Protein AF-A0A9C9N0Z9-F1 (afdb_monomer_lite)

Secondary structure (DSSP, 8-state):
-HHHHHHHHHHHHHHHHHHHHHHHHHHHHHHHHHHHHHH--SHHHHHHHHHHHHHHHHHHHHHHHHHHHHHHIIIIIGGGS------------TT----------------------PPPTTS---BTTTEEEEESPTTEEE-SEE--EEEE--TTEEEEEEEEEETT----EEEEEE-S-EEEEE-SS-EEGGGS-SEEEEEEEEEEETT-PBPPPEEEEEEE--

Foldseek 3Di:
DVVVLVVLVVCVVVLVVVLVVVLVVLVVQLVVLVVQCVPDPDPVSNVVSVVSNVVSVVVNVVSVVVNVVSVCCNVPVVVPDDPPPPPVDPPDDPPDDDDDDDDDDDD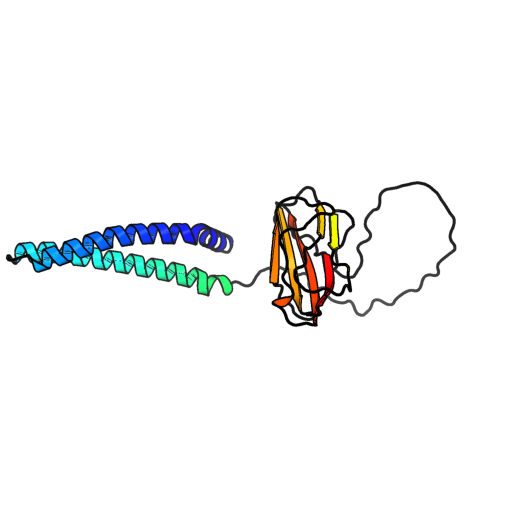DDDDDDDDPDDDDPPLADADAQAAHWPPPAFAAEDAFKAFTWAWHDDDFFQKKWKWKDAVPDPDTHTQDMDRDTHGRGTNDHIDGLVVDDWHKMKMWMWTAGPVRDIDRIHIGMYTYDD

Radius of gyration: 29.85 Å; chains: 1; bounding box: 79×42×88 Å

pLDDT: mean 80.98, std 15.98, range [35.66, 95.38]

Sequence (226 aa):
MRAFIEFVKSIEIWFYIVIGVVALLYSQKLFAALDAVRLATFRLEREIAVRQLRSSILTLMGLLGLAGVIFISITFVSPLIPWDGSLPTPTLDLLAVPTMTLEPTEELVLFPSEVTPTPSMDGNYCVEGILEWTFPVDGEEISGIIEARGSVNFPALGFYKYEYSQQGSDLWITISAGSQQVVDDRLGGAWNTTTVPSGNYSLRIVATDNDNNYLPPCTINVLISN

Structure (mmCIF, N/CA/C/O backbone):
data_AF-A0A9C9N0Z9-F1
#
_entry.id   AF-A0A9C9N0Z9-F1
#
loop_
_atom_site.group_PDB
_atom_site.id
_atom_site.type_symbol
_atom_site.label_atom_id
_atom_site.label_alt_id
_atom_site.label_comp_id
_atom_site.label_asym_id
_atom_site.label_entity_id
_atom_site.label_seq_id
_atom_site.pdbx_PDB_ins_code
_atom_site.Cartn_x
_atom_site.Cartn_y
_atom_site.Cartn_z
_atom_site.occupancy
_atom_site.B_iso_or_equiv
_atom_site.auth_seq_id
_atom_site.auth_comp_id
_atom_site.auth_asym_id
_atom_site.auth_atom_id
_atom_site.pdbx_PDB_model_num
ATOM 1 N N . MET A 1 1 ? 9.528 -13.659 14.232 1.00 61.19 1 MET A N 1
ATOM 2 C CA . MET A 1 1 ? 8.878 -12.352 14.494 1.00 61.19 1 MET A CA 1
ATOM 3 C C . MET A 1 1 ? 8.255 -11.741 13.235 1.00 61.19 1 MET A C 1
ATOM 5 O O . MET A 1 1 ? 7.162 -11.217 13.344 1.00 61.19 1 MET A O 1
ATOM 9 N N . ARG A 1 2 ? 8.865 -11.876 12.044 1.00 63.66 2 ARG A N 1
ATOM 10 C CA . ARG A 1 2 ? 8.348 -11.350 10.757 1.00 63.66 2 ARG A CA 1
ATOM 11 C C . ARG A 1 2 ? 7.049 -11.996 10.262 1.00 63.66 2 ARG A C 1
ATOM 13 O O . ARG A 1 2 ? 6.073 -11.287 10.075 1.00 63.66 2 ARG A O 1
ATOM 20 N N . ALA A 1 3 ? 6.996 -13.330 10.197 1.00 64.12 3 ALA A N 1
ATOM 21 C CA . ALA A 1 3 ? 5.783 -14.070 9.815 1.00 64.12 3 ALA A CA 1
ATOM 22 C C . ALA A 1 3 ? 4.569 -13.748 10.710 1.00 64.12 3 ALA A C 1
ATOM 24 O O . ALA A 1 3 ? 3.429 -13.769 10.265 1.00 64.12 3 ALA A O 1
ATOM 25 N N . PHE A 1 4 ? 4.817 -13.396 11.977 1.00 68.50 4 PHE A N 1
ATOM 26 C CA . PHE A 1 4 ? 3.772 -12.933 12.888 1.00 68.50 4 PHE A CA 1
ATOM 27 C C . PHE A 1 4 ? 3.239 -11.546 12.494 1.00 68.50 4 PHE A C 1
ATOM 29 O O . PHE A 1 4 ? 2.038 -11.326 12.560 1.00 68.50 4 PHE A O 1
ATOM 36 N N . ILE A 1 5 ? 4.096 -10.626 12.039 1.00 66.75 5 ILE A N 1
ATOM 37 C CA . ILE A 1 5 ? 3.687 -9.286 11.587 1.00 66.75 5 ILE A CA 1
ATOM 38 C C . ILE A 1 5 ? 2.946 -9.348 10.244 1.00 66.75 5 ILE A C 1
ATOM 40 O O . ILE A 1 5 ? 1.931 -8.676 10.088 1.00 66.75 5 ILE A O 1
ATOM 44 N N . GLU A 1 6 ? 3.380 -10.193 9.306 1.00 68.19 6 GLU A N 1
ATOM 45 C CA . GLU A 1 6 ? 2.665 -10.409 8.036 1.00 68.19 6 GLU A CA 1
ATOM 46 C C . GLU A 1 6 ? 1.289 -11.055 8.250 1.00 68.19 6 GLU A C 1
ATOM 48 O O . GLU A 1 6 ? 0.295 -10.597 7.683 1.00 68.19 6 GLU A O 1
ATOM 53 N N . PHE A 1 7 ? 1.202 -12.047 9.144 1.00 71.62 7 PHE A N 1
ATOM 54 C CA . PHE A 1 7 ? -0.068 -12.639 9.571 1.00 71.62 7 PHE A CA 1
ATOM 55 C C . PHE A 1 7 ? -0.997 -11.597 10.214 1.00 71.62 7 PHE A C 1
ATOM 57 O O . PHE A 1 7 ? -2.178 -11.522 9.876 1.00 71.62 7 PHE A O 1
ATOM 64 N N . VAL A 1 8 ? -0.464 -10.746 11.099 1.00 69.44 8 VAL A N 1
ATOM 65 C CA . VAL A 1 8 ? -1.228 -9.661 11.735 1.00 69.44 8 VAL A CA 1
ATOM 66 C C . VAL A 1 8 ? -1.720 -8.638 10.704 1.00 69.44 8 VAL A C 1
ATOM 68 O O . VAL A 1 8 ? -2.879 -8.244 10.783 1.00 69.44 8 VAL A O 1
ATOM 71 N N . LYS A 1 9 ? -0.910 -8.266 9.702 1.00 70.38 9 LYS A N 1
ATOM 72 C CA . LYS A 1 9 ? -1.314 -7.345 8.622 1.00 70.38 9 LYS A CA 1
ATOM 73 C C . LYS A 1 9 ? -2.425 -7.931 7.747 1.00 70.38 9 LYS A C 1
ATOM 75 O O . LYS A 1 9 ? -3.377 -7.239 7.405 1.00 70.38 9 LYS A O 1
ATOM 80 N N . SER A 1 10 ? -2.348 -9.220 7.414 1.00 79.94 10 SER A N 1
ATOM 81 C CA . SER A 1 10 ? -3.392 -9.882 6.619 1.00 79.94 10 SER A CA 1
ATOM 82 C C . SER A 1 10 ? -4.737 -9.967 7.351 1.00 79.94 10 SER A C 1
ATOM 84 O O . SER A 1 10 ? -5.783 -10.018 6.706 1.00 79.94 10 SER A O 1
ATOM 86 N N . ILE A 1 11 ? -4.722 -10.026 8.685 1.00 81.50 11 ILE A N 1
ATOM 87 C CA . ILE A 1 11 ? -5.916 -10.256 9.517 1.00 81.50 11 ILE A CA 1
ATOM 88 C C . ILE A 1 11 ? -6.393 -8.958 10.187 1.00 81.50 11 ILE A C 1
ATOM 90 O O . ILE A 1 11 ? -7.447 -8.926 10.819 1.00 81.50 11 ILE A O 1
ATOM 94 N N . GLU A 1 12 ? -5.673 -7.856 9.988 1.00 80.19 12 GLU A N 1
ATOM 95 C CA . GLU A 1 12 ? -5.944 -6.530 10.545 1.00 80.19 12 GLU A CA 1
ATOM 96 C C . GLU A 1 12 ? -7.416 -6.113 10.401 1.00 80.19 12 GLU A C 1
ATOM 98 O O . GLU A 1 12 ? -8.077 -5.797 11.395 1.00 80.19 12 GLU A O 1
ATOM 103 N N . ILE A 1 13 ? -7.962 -6.200 9.182 1.00 83.81 13 ILE A N 1
ATOM 104 C CA . ILE A 1 13 ? -9.364 -5.861 8.897 1.00 83.81 13 ILE A CA 1
ATOM 105 C C . ILE A 1 13 ? -10.324 -6.690 9.764 1.00 83.81 13 ILE A C 1
ATOM 107 O O . ILE A 1 13 ? -11.279 -6.149 10.322 1.00 83.81 13 ILE A O 1
ATOM 111 N N . TRP A 1 14 ? -10.070 -7.991 9.918 1.00 86.81 14 TRP A N 1
ATOM 112 C CA . TRP A 1 14 ? -10.941 -8.882 10.683 1.00 86.81 14 TRP A CA 1
ATOM 113 C C . TRP A 1 14 ? -10.913 -8.566 12.178 1.00 86.81 14 TRP A C 1
ATOM 115 O O . TRP A 1 14 ? -11.968 -8.559 12.816 1.00 86.81 14 TRP A O 1
ATOM 125 N N . PHE A 1 15 ? -9.745 -8.234 12.737 1.00 87.50 15 PHE A N 1
ATOM 126 C CA . PHE A 1 15 ? -9.647 -7.791 14.130 1.00 87.50 15 PHE A CA 1
ATOM 127 C C . PHE A 1 15 ? -10.429 -6.498 14.372 1.00 87.50 15 PHE A C 1
ATOM 129 O O . PHE A 1 15 ? -11.183 -6.419 15.346 1.00 87.50 15 PHE A O 1
ATOM 136 N N . TYR A 1 16 ? -10.321 -5.512 13.478 1.00 88.44 16 TYR A N 1
ATOM 137 C CA . TYR A 1 16 ? -11.077 -4.267 13.611 1.00 88.44 16 TYR A CA 1
ATOM 138 C C . TYR A 1 16 ? -12.584 -4.462 13.450 1.00 88.44 16 TYR A C 1
ATOM 140 O O . TYR A 1 16 ? -13.350 -3.853 14.197 1.00 88.44 16 TYR A O 1
ATOM 148 N N . ILE A 1 17 ? -13.023 -5.351 12.555 1.00 91.81 17 ILE A N 1
ATOM 149 C CA . ILE A 1 17 ? -14.442 -5.704 12.420 1.00 91.81 17 ILE A CA 1
ATOM 150 C C . ILE A 1 17 ? -14.969 -6.320 13.721 1.00 91.81 17 ILE A C 1
ATOM 152 O O . ILE A 1 17 ? -15.997 -5.876 14.230 1.00 91.81 17 ILE A O 1
ATOM 156 N N . VAL A 1 18 ? -14.266 -7.299 14.302 1.00 92.50 18 VAL A N 1
ATOM 157 C CA . VAL A 1 18 ? -14.695 -7.948 15.553 1.00 92.50 18 VAL A CA 1
ATOM 158 C C . VAL A 1 18 ? -14.751 -6.939 16.701 1.00 92.50 18 VAL A C 1
ATOM 160 O O . VAL A 1 18 ? -15.758 -6.870 17.408 1.00 92.50 18 VAL A O 1
ATOM 163 N N . ILE A 1 19 ? -13.715 -6.112 16.864 1.00 91.88 19 ILE A N 1
ATOM 164 C CA . ILE A 1 19 ? -13.686 -5.060 17.890 1.00 91.88 19 ILE A CA 1
ATOM 165 C C . ILE A 1 19 ? -14.830 -4.063 17.672 1.00 91.88 19 ILE A C 1
ATOM 167 O O . ILE A 1 19 ? -15.508 -3.703 18.633 1.00 91.88 19 ILE A O 1
ATOM 171 N N . GLY A 1 20 ? -15.084 -3.660 16.426 1.00 92.25 20 GLY A N 1
ATOM 172 C CA . GLY A 1 20 ? -16.166 -2.748 16.062 1.00 92.25 20 GLY A CA 1
ATOM 173 C C . GLY A 1 20 ? -17.549 -3.306 16.395 1.00 92.25 20 GLY A C 1
ATOM 174 O O . GLY A 1 20 ? -18.360 -2.610 17.004 1.00 92.25 20 GLY A O 1
ATOM 175 N N . VAL A 1 21 ? -17.810 -4.579 16.081 1.00 95.38 21 VAL A N 1
ATOM 176 C CA . VAL A 1 21 ? -19.080 -5.250 16.408 1.00 95.38 21 VAL A CA 1
ATOM 177 C C . VAL A 1 21 ? -19.282 -5.330 17.921 1.00 95.38 21 VAL A C 1
ATOM 179 O O . VAL A 1 21 ? -20.351 -4.974 18.421 1.00 95.38 21 VAL A O 1
ATOM 182 N N . VAL A 1 22 ? -18.258 -5.743 18.676 1.00 92.81 22 VAL A N 1
ATOM 183 C CA . VAL A 1 22 ? -18.352 -5.819 20.142 1.00 92.81 22 VAL A CA 1
ATOM 184 C C . VAL A 1 22 ? -18.547 -4.422 20.741 1.00 92.81 22 VAL A C 1
ATOM 186 O O . VAL A 1 22 ? -19.403 -4.244 21.611 1.00 92.81 22 VAL A O 1
ATOM 189 N N . ALA A 1 23 ? -17.823 -3.414 20.250 1.00 93.00 23 ALA A N 1
ATOM 190 C CA . ALA A 1 23 ? -17.991 -2.030 20.678 1.00 93.00 23 ALA A CA 1
ATOM 191 C C . ALA A 1 23 ? -19.412 -1.515 20.400 1.00 93.00 23 ALA A C 1
ATOM 193 O O . ALA A 1 23 ? -20.000 -0.860 21.261 1.00 93.00 23 ALA A O 1
ATOM 194 N N . LEU A 1 24 ? -20.010 -1.868 19.259 1.00 95.19 24 LEU A N 1
ATOM 195 C CA . LEU A 1 24 ? -21.376 -1.478 18.910 1.00 95.19 24 LEU A CA 1
ATOM 196 C C . LEU A 1 24 ? -22.406 -2.098 19.867 1.00 95.19 24 LEU A C 1
ATOM 198 O O . LEU A 1 24 ? -23.249 -1.376 20.401 1.00 95.19 24 LEU A O 1
ATOM 202 N N . LEU A 1 25 ? -22.293 -3.391 20.184 1.00 92.50 25 LEU A N 1
ATOM 203 C CA . LEU A 1 25 ? -23.173 -4.052 21.161 1.00 92.50 25 LEU A CA 1
ATOM 204 C C . LEU A 1 25 ? -23.061 -3.429 22.562 1.00 92.50 25 LEU A C 1
ATOM 206 O O . LEU A 1 25 ? -24.065 -3.218 23.249 1.00 92.50 25 LEU A O 1
ATOM 210 N N . TYR A 1 26 ? -21.842 -3.099 22.993 1.00 91.50 26 TYR A N 1
ATOM 211 C CA . TYR A 1 26 ? -21.620 -2.453 24.287 1.00 91.50 26 TYR A CA 1
ATOM 212 C C . TYR A 1 26 ? -22.047 -0.985 24.307 1.00 91.50 26 TYR A C 1
ATOM 214 O O . TYR A 1 26 ? -22.496 -0.508 25.348 1.00 91.50 26 TYR A O 1
ATOM 222 N N . SER A 1 27 ? -21.980 -0.282 23.175 1.00 90.31 27 SER A N 1
ATOM 223 C CA . SER A 1 27 ? -22.507 1.079 23.059 1.00 90.31 27 SER A CA 1
ATOM 224 C C . SER A 1 27 ? -24.024 1.103 23.267 1.00 90.31 27 SER A C 1
ATOM 226 O O . SER A 1 27 ? -24.518 1.909 24.050 1.00 90.31 27 SER A O 1
ATOM 228 N N . GLN A 1 28 ? -24.761 0.145 22.690 1.00 93.62 28 GLN A N 1
ATOM 229 C CA . GLN A 1 28 ? -26.203 0.006 22.919 1.00 93.62 28 GLN A CA 1
ATOM 230 C C . GLN A 1 28 ? -26.514 -0.254 24.398 1.00 93.62 28 GLN A C 1
ATOM 232 O O . GLN A 1 28 ? -27.404 0.378 24.969 1.00 93.62 28 GLN A O 1
ATOM 237 N N . LYS A 1 29 ? -25.735 -1.128 25.054 1.00 89.31 29 LYS A N 1
ATOM 238 C CA . LYS A 1 29 ? -25.851 -1.357 26.503 1.00 89.31 29 LYS A CA 1
ATOM 239 C C . LYS A 1 29 ? -25.529 -0.114 27.329 1.00 89.31 29 LYS A C 1
ATOM 241 O O . LYS A 1 29 ? -26.169 0.097 28.357 1.00 89.31 29 LYS A O 1
ATOM 246 N N . LEU A 1 30 ? -24.572 0.704 26.893 1.00 90.69 30 LEU A N 1
ATOM 247 C CA . LEU A 1 30 ? -24.231 1.958 27.555 1.00 90.69 30 LEU A CA 1
ATOM 248 C C . LEU A 1 30 ? -25.394 2.953 27.482 1.00 90.69 30 LEU A C 1
ATOM 250 O O . LEU A 1 30 ? -25.752 3.515 28.511 1.00 90.69 30 LEU A O 1
ATOM 254 N N . PHE A 1 31 ? -26.017 3.131 26.313 1.00 90.06 31 PHE A N 1
ATOM 255 C CA . PHE A 1 31 ? -27.183 4.011 26.169 1.00 90.06 31 PHE A CA 1
ATOM 256 C C . PHE A 1 31 ? -28.359 3.547 27.033 1.00 90.06 31 PHE A C 1
ATOM 258 O O . PHE A 1 31 ? -28.892 4.339 27.806 1.00 90.06 31 PHE A O 1
ATOM 265 N N . ALA A 1 32 ? -28.676 2.249 27.015 1.00 88.75 32 ALA A N 1
ATOM 266 C CA . ALA A 1 32 ? -29.717 1.691 27.876 1.00 88.75 32 ALA A CA 1
ATOM 267 C C . ALA A 1 32 ? -29.413 1.894 29.375 1.00 88.75 32 ALA A C 1
ATOM 269 O O . ALA A 1 32 ? -30.304 2.218 30.158 1.00 88.75 32 ALA A O 1
ATOM 270 N N . ALA A 1 33 ? -28.147 1.747 29.784 1.00 87.44 33 ALA A N 1
ATOM 271 C CA . ALA A 1 33 ? -27.730 1.994 31.162 1.00 87.44 33 ALA A CA 1
ATOM 272 C C . ALA A 1 33 ? -27.803 3.484 31.539 1.00 87.44 33 ALA A C 1
ATOM 274 O O . ALA A 1 33 ? -28.167 3.806 32.667 1.00 87.44 33 ALA A O 1
ATOM 275 N N . LEU A 1 34 ? -27.487 4.399 30.617 1.00 86.25 34 LEU A N 1
ATOM 276 C CA . LEU A 1 34 ? -27.611 5.842 30.840 1.00 86.25 34 LEU A CA 1
ATOM 277 C C . LEU A 1 34 ? -29.069 6.249 31.061 1.00 86.25 34 LEU A C 1
ATOM 279 O O . LEU A 1 34 ? -29.353 7.008 31.989 1.00 86.25 34 LEU A O 1
ATOM 283 N N . ASP A 1 35 ? -29.987 5.711 30.261 1.00 88.44 35 ASP A N 1
ATOM 284 C CA . ASP A 1 35 ? -31.417 5.976 30.416 1.00 88.44 35 ASP A CA 1
ATOM 285 C C . ASP A 1 35 ? -31.960 5.375 31.720 1.00 88.44 35 ASP A C 1
ATOM 287 O O . ASP A 1 35 ? -32.673 6.055 32.462 1.00 88.44 35 ASP A O 1
ATOM 291 N N . ALA A 1 36 ? -31.526 4.161 32.081 1.00 87.38 36 ALA A N 1
ATOM 292 C CA . ALA A 1 36 ? -31.869 3.534 33.358 1.00 87.38 36 ALA A CA 1
ATOM 293 C C . ALA A 1 36 ? -31.363 4.336 34.572 1.00 87.38 36 ALA A C 1
ATOM 295 O O . ALA A 1 36 ? -32.071 4.467 35.567 1.00 87.38 36 ALA A O 1
ATOM 296 N N . VAL A 1 37 ? -30.164 4.928 34.499 1.00 86.62 37 VAL A N 1
ATOM 297 C CA . VAL A 1 37 ? -29.637 5.798 35.566 1.00 86.62 37 VAL A CA 1
ATOM 298 C C . VAL A 1 37 ? -30.431 7.106 35.678 1.00 86.62 37 VAL A C 1
ATOM 300 O O . VAL A 1 37 ? -30.588 7.615 36.787 1.00 86.62 37 VAL A O 1
ATOM 303 N N . ARG A 1 38 ? -30.925 7.659 34.562 1.00 86.06 38 ARG A N 1
ATOM 304 C CA . ARG A 1 38 ? -31.698 8.917 34.541 1.00 86.06 38 ARG A CA 1
ATOM 305 C C . ARG A 1 38 ? -33.107 8.761 35.108 1.00 86.06 38 ARG A C 1
ATOM 307 O O . ARG A 1 38 ? -33.595 9.689 35.744 1.00 86.06 38 ARG A O 1
ATOM 314 N N . LEU A 1 39 ? -33.744 7.616 34.871 1.00 90.12 39 LEU A N 1
ATOM 315 C CA . LEU A 1 39 ? -35.126 7.347 35.283 1.00 90.12 39 LEU A CA 1
ATOM 316 C C . LEU A 1 39 ? -35.241 6.724 36.686 1.00 90.12 39 LEU A C 1
ATOM 318 O O . LEU A 1 39 ? -36.340 6.663 37.230 1.00 90.12 39 LEU A O 1
ATOM 322 N N . ALA A 1 40 ? -34.131 6.281 37.287 1.00 87.75 40 ALA A N 1
ATOM 323 C CA . ALA A 1 40 ? -34.138 5.630 38.594 1.00 87.75 40 ALA A CA 1
ATOM 324 C C . ALA A 1 40 ? -34.517 6.600 39.728 1.00 87.75 40 ALA A C 1
ATOM 326 O O . ALA A 1 40 ? -33.753 7.499 40.092 1.00 87.75 40 ALA A O 1
ATOM 327 N N . THR A 1 41 ? -35.676 6.369 40.344 1.00 86.06 41 THR A N 1
ATOM 328 C CA . THR A 1 41 ? -36.159 7.130 41.506 1.00 86.06 41 THR A CA 1
ATOM 329 C C . THR A 1 41 ? -35.612 6.584 42.824 1.00 86.06 41 THR A C 1
ATOM 331 O O . THR A 1 41 ? -35.385 7.347 43.764 1.00 86.06 41 THR A O 1
ATOM 334 N N . PHE A 1 42 ? -35.357 5.273 42.907 1.00 88.56 42 PHE A N 1
ATOM 335 C CA . PHE A 1 42 ? -34.837 4.623 44.109 1.00 88.56 42 PHE A CA 1
ATOM 336 C C . PHE A 1 42 ? -33.317 4.460 44.062 1.00 88.56 42 PHE A C 1
ATOM 338 O O . PHE A 1 42 ? -32.725 4.050 43.063 1.00 88.56 42 PHE A O 1
ATOM 345 N N . ARG A 1 43 ? -32.663 4.725 45.199 1.00 85.00 43 ARG A N 1
ATOM 346 C CA . ARG A 1 43 ? -31.200 4.629 45.332 1.00 85.00 43 ARG A CA 1
ATOM 347 C C . ARG A 1 43 ? -30.665 3.225 45.017 1.00 85.00 43 ARG A C 1
ATOM 349 O O . ARG A 1 43 ? -29.576 3.119 44.466 1.00 85.00 43 ARG A O 1
ATOM 356 N N . LEU A 1 44 ? -31.441 2.182 45.322 1.00 89.31 44 LEU A N 1
ATOM 357 C CA . LEU A 1 44 ? -31.069 0.789 45.066 1.00 89.31 44 LEU A CA 1
ATOM 358 C C . LEU A 1 44 ? -31.031 0.469 43.557 1.00 89.31 44 LEU A C 1
ATOM 360 O O . LEU A 1 44 ? -30.078 -0.137 43.076 1.00 89.31 44 LEU A O 1
ATOM 364 N N . GLU A 1 45 ? -32.023 0.939 42.794 1.00 89.06 45 GLU A N 1
ATOM 365 C CA . GLU A 1 45 ? -32.070 0.794 41.328 1.00 89.06 45 GLU A CA 1
ATOM 366 C C . GLU A 1 45 ? -30.938 1.576 40.660 1.00 89.06 45 GLU A C 1
ATOM 368 O O . GLU A 1 45 ? -30.269 1.078 39.752 1.00 89.06 45 GLU A O 1
ATOM 373 N N . ARG A 1 46 ? -30.653 2.776 41.180 1.00 87.25 46 ARG A N 1
ATOM 374 C CA . ARG A 1 46 ? -29.530 3.597 40.729 1.00 87.25 46 ARG A CA 1
ATOM 375 C C . ARG A 1 46 ? -28.187 2.897 40.943 1.00 87.25 46 ARG A C 1
ATOM 377 O O . ARG A 1 46 ? -27.316 3.004 40.088 1.00 87.25 46 ARG A O 1
ATOM 384 N N . GLU A 1 47 ? -27.999 2.170 42.042 1.00 90.00 47 GLU A N 1
ATOM 385 C CA . GLU A 1 47 ? -26.742 1.466 42.334 1.00 90.00 47 GLU A CA 1
ATOM 386 C C . GLU A 1 47 ? -26.500 0.278 41.386 1.00 90.00 47 GLU A C 1
ATOM 388 O O . GLU A 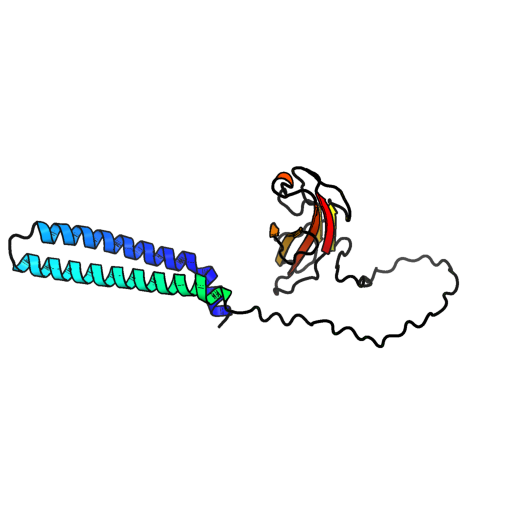1 47 ? -25.383 0.092 40.889 1.00 90.00 47 GLU A O 1
ATOM 393 N N . ILE A 1 48 ? -27.558 -0.462 41.038 1.00 86.31 48 ILE A N 1
ATOM 394 C CA . ILE A 1 48 ? -27.513 -1.526 40.023 1.00 86.31 48 ILE A CA 1
ATOM 395 C C . ILE A 1 48 ? -27.201 -0.932 38.640 1.00 86.31 48 ILE A C 1
ATOM 397 O O . ILE A 1 48 ? -26.284 -1.399 37.957 1.00 86.31 48 ILE A O 1
ATOM 401 N N . ALA A 1 49 ? -27.896 0.143 38.257 1.00 86.31 49 ALA A N 1
ATOM 402 C CA . ALA A 1 49 ? -27.696 0.814 36.975 1.00 86.31 49 ALA A CA 1
ATOM 403 C C . ALA A 1 49 ? -26.280 1.417 36.846 1.00 86.31 49 ALA A C 1
ATOM 405 O O . ALA A 1 49 ? -25.632 1.290 35.804 1.00 86.31 49 ALA A O 1
ATOM 406 N N . VAL A 1 50 ? -25.736 1.985 37.929 1.00 85.81 50 VAL A N 1
ATOM 407 C CA . VAL A 1 50 ? -24.363 2.518 37.979 1.00 85.81 50 VAL A CA 1
ATOM 408 C C . VAL A 1 50 ? -23.312 1.410 37.857 1.00 85.81 50 VAL A C 1
ATOM 410 O O . VAL A 1 50 ? -22.311 1.599 37.161 1.00 85.81 50 VAL A O 1
ATOM 413 N N . ARG A 1 51 ? -23.514 0.235 38.473 1.00 88.25 51 ARG A N 1
ATOM 414 C CA . ARG A 1 51 ? -22.596 -0.909 38.309 1.00 88.25 51 ARG A CA 1
ATOM 415 C C . ARG A 1 51 ? -22.538 -1.365 36.848 1.00 88.25 51 ARG A C 1
ATOM 417 O O . ARG A 1 51 ? -21.449 -1.626 36.330 1.00 88.25 51 ARG A O 1
ATOM 424 N N . GLN A 1 52 ? -23.685 -1.414 36.176 1.00 84.94 52 GLN A N 1
ATOM 425 C CA . GLN A 1 52 ? -23.775 -1.821 34.776 1.00 84.94 52 GLN A CA 1
ATOM 426 C C . GLN A 1 52 ? -23.126 -0.798 33.834 1.00 84.94 52 GLN A C 1
ATOM 428 O O . GLN A 1 52 ? -22.370 -1.177 32.932 1.00 84.94 52 GLN A O 1
ATOM 433 N N . LEU A 1 53 ? -23.312 0.491 34.117 1.00 88.00 53 LEU A N 1
ATOM 434 C CA . LEU A 1 53 ? -22.638 1.589 33.430 1.00 88.00 53 LEU A CA 1
ATOM 435 C C . LEU A 1 53 ? -21.113 1.493 33.599 1.00 88.00 53 LEU A C 1
ATOM 437 O O . LEU A 1 53 ? -20.386 1.502 32.606 1.00 88.00 53 LEU A O 1
ATOM 441 N N . ARG A 1 54 ? -20.615 1.294 34.829 1.00 88.00 54 ARG A N 1
ATOM 442 C CA . ARG A 1 54 ? -19.173 1.143 35.098 1.00 88.00 54 ARG A CA 1
ATOM 443 C C . ARG A 1 54 ? -18.569 -0.046 34.351 1.00 88.00 54 ARG A C 1
ATOM 445 O O . ARG A 1 54 ? -17.485 0.088 33.791 1.00 88.00 54 ARG A O 1
ATOM 452 N N . SER A 1 55 ? -19.261 -1.187 34.314 1.00 86.50 55 SER A N 1
ATOM 453 C CA . SER A 1 55 ? -18.784 -2.366 33.579 1.00 86.50 55 SER A CA 1
ATOM 454 C C . SER A 1 55 ? -18.702 -2.125 32.068 1.00 86.50 55 SER A C 1
ATOM 456 O O . SER A 1 55 ? -17.699 -2.484 31.460 1.00 86.50 55 SER A O 1
ATOM 458 N N . SER A 1 56 ? -19.698 -1.440 31.490 1.00 87.81 56 SER A N 1
ATOM 459 C CA . SER A 1 56 ? -19.759 -1.142 30.051 1.00 87.81 56 SER A CA 1
ATOM 460 C C . SER A 1 56 ? -18.705 -0.112 29.630 1.00 87.81 56 SER A C 1
ATOM 462 O O . SER A 1 56 ? -18.115 -0.226 28.558 1.00 87.81 56 SER A O 1
ATOM 464 N N . ILE A 1 57 ? -18.422 0.874 30.490 1.00 90.06 57 ILE A N 1
ATOM 465 C CA . ILE A 1 57 ? -17.350 1.852 30.260 1.00 90.06 57 ILE A CA 1
ATOM 466 C C . ILE A 1 57 ? -15.977 1.178 30.312 1.00 90.06 57 ILE A C 1
ATOM 468 O O . ILE A 1 57 ? -15.163 1.396 29.418 1.00 90.06 57 ILE A O 1
ATOM 472 N N . LEU A 1 58 ? -15.715 0.342 31.324 1.00 92.75 58 LEU A N 1
ATOM 473 C CA . LEU A 1 58 ? -14.427 -0.348 31.456 1.00 92.75 58 LEU A CA 1
ATOM 474 C C . LEU A 1 58 ? -14.143 -1.265 30.258 1.00 92.75 58 LEU A C 1
ATOM 476 O O . LEU A 1 58 ? -13.022 -1.276 29.756 1.00 92.75 58 LEU A O 1
ATOM 480 N N . THR A 1 59 ? -15.148 -1.992 29.763 1.00 91.56 59 THR A N 1
ATOM 481 C CA . THR A 1 59 ? -14.995 -2.860 28.584 1.00 91.56 59 THR A CA 1
ATOM 482 C C . THR A 1 59 ? -14.752 -2.064 27.304 1.00 91.56 59 THR A C 1
ATOM 484 O O . THR A 1 59 ? -13.876 -2.434 26.528 1.00 91.56 59 THR A O 1
ATOM 487 N N . LEU A 1 60 ? -15.473 -0.955 27.087 1.00 92.94 60 LEU A N 1
ATOM 488 C CA . LEU A 1 60 ? -15.258 -0.090 25.919 1.00 92.94 60 LEU A CA 1
ATOM 489 C C . LEU A 1 60 ? -13.865 0.548 25.939 1.00 92.94 60 LEU A C 1
ATOM 491 O O . LEU A 1 60 ? -13.193 0.583 24.912 1.00 92.94 60 LEU A O 1
ATOM 495 N N . MET A 1 61 ? -13.401 0.990 27.110 1.00 93.69 61 MET A N 1
ATOM 496 C CA . MET A 1 61 ? -12.053 1.536 27.268 1.00 93.69 61 MET A CA 1
ATOM 497 C C . MET A 1 61 ? -10.975 0.469 27.027 1.00 93.69 61 MET A C 1
ATOM 499 O O . MET A 1 61 ? -9.961 0.756 26.398 1.00 93.69 61 MET A O 1
ATOM 503 N N . GLY A 1 62 ? -11.216 -0.774 27.461 1.00 94.19 62 GLY A N 1
ATOM 504 C CA . GLY A 1 62 ? -10.346 -1.916 27.168 1.00 94.19 62 GLY A CA 1
ATOM 505 C C . GLY A 1 62 ? -10.264 -2.244 25.674 1.00 94.19 62 GLY A C 1
ATOM 506 O O . GLY A 1 62 ? -9.167 -2.437 25.155 1.00 94.19 62 GLY A O 1
ATOM 507 N N . LEU A 1 63 ? -11.399 -2.244 24.965 1.00 93.62 63 LEU A N 1
ATOM 508 C CA . LEU A 1 63 ? -11.441 -2.450 23.511 1.00 93.62 63 LEU A CA 1
ATOM 509 C C . LEU A 1 63 ? -10.724 -1.331 22.752 1.00 93.62 63 LEU A C 1
ATOM 511 O O . LEU A 1 63 ? -9.966 -1.617 21.830 1.00 93.62 63 LEU A O 1
ATOM 515 N N . LEU A 1 64 ? -10.918 -0.074 23.163 1.00 93.31 64 LEU A N 1
ATOM 516 C CA . LEU A 1 64 ? -10.219 1.072 22.580 1.00 93.31 64 LEU A CA 1
ATOM 517 C C . LEU A 1 64 ? -8.703 0.971 22.798 1.00 93.31 64 LEU A C 1
ATOM 519 O O . LEU A 1 64 ? -7.934 1.195 21.868 1.00 93.31 64 LEU A O 1
ATOM 523 N N . GLY A 1 65 ? -8.274 0.592 24.006 1.00 94.50 65 GLY A N 1
ATOM 524 C CA . GLY A 1 65 ? -6.865 0.356 24.313 1.00 94.50 65 GLY A CA 1
ATOM 525 C C . GLY A 1 65 ? -6.265 -0.755 23.452 1.00 94.50 65 GLY A C 1
ATOM 526 O O . GLY A 1 65 ? -5.198 -0.573 22.873 1.00 94.50 65 GLY A O 1
ATOM 527 N N . LEU A 1 66 ? -6.973 -1.877 23.301 1.00 92.25 66 LEU A N 1
ATOM 528 C CA . LEU A 1 66 ? -6.538 -2.996 22.465 1.00 92.25 66 LEU A CA 1
ATOM 529 C C . LEU A 1 66 ? -6.453 -2.607 20.980 1.00 92.25 66 LEU A C 1
ATOM 531 O O . LEU A 1 66 ? -5.452 -2.904 20.333 1.00 92.25 66 LEU A O 1
ATOM 535 N N . ALA A 1 67 ? -7.442 -1.878 20.456 1.00 90.38 67 ALA A N 1
ATOM 536 C CA . ALA A 1 67 ? -7.401 -1.336 19.097 1.00 90.38 67 ALA A CA 1
ATOM 537 C C . ALA A 1 67 ? -6.221 -0.371 18.893 1.00 90.38 67 ALA A C 1
ATOM 539 O O . ALA A 1 67 ? -5.560 -0.421 17.857 1.00 90.38 67 ALA A O 1
ATOM 540 N N . GLY A 1 68 ? -5.928 0.467 19.894 1.00 91.44 68 GLY A N 1
ATOM 541 C CA . GLY A 1 68 ? -4.783 1.374 19.891 1.00 91.44 68 GLY A CA 1
ATOM 542 C C . GLY A 1 68 ? -3.444 0.637 19.873 1.00 91.44 68 GLY A C 1
ATOM 543 O O . GLY A 1 68 ? -2.562 1.007 19.105 1.00 91.44 68 GLY A O 1
ATOM 544 N N . VAL A 1 69 ? -3.298 -0.441 20.650 1.00 90.62 69 VAL A N 1
ATOM 545 C CA . VAL A 1 69 ? -2.092 -1.287 20.623 1.00 90.62 69 VAL A CA 1
ATOM 546 C C . VAL A 1 69 ? -1.891 -1.903 19.239 1.00 90.62 69 VAL A C 1
ATOM 548 O O . VAL A 1 69 ? -0.790 -1.817 18.699 1.00 90.62 69 VAL A O 1
ATOM 551 N N . ILE A 1 70 ? -2.949 -2.459 18.635 1.00 86.38 70 ILE A N 1
ATOM 552 C CA . ILE A 1 70 ? -2.887 -3.024 17.277 1.00 86.38 70 ILE A CA 1
ATOM 553 C C . ILE A 1 70 ? -2.476 -1.942 16.270 1.00 86.38 70 ILE A C 1
ATOM 555 O O . ILE A 1 70 ? -1.535 -2.137 15.503 1.00 86.38 70 ILE A O 1
ATOM 559 N N . PHE A 1 71 ? -3.121 -0.774 16.326 1.00 87.62 71 PHE A N 1
ATOM 560 C CA . PHE A 1 71 ? -2.835 0.348 15.433 1.00 87.62 71 PHE A CA 1
ATOM 561 C C . PHE A 1 71 ? -1.382 0.826 15.547 1.00 87.62 71 PHE A C 1
ATOM 563 O O . PHE A 1 71 ? -0.720 1.056 14.533 1.00 87.62 71 PHE A O 1
ATOM 570 N N . ILE A 1 72 ? -0.867 0.943 16.776 1.00 88.62 72 ILE A N 1
ATOM 571 C CA . ILE A 1 72 ? 0.514 1.365 17.020 1.00 88.62 72 ILE A CA 1
ATOM 572 C C . ILE A 1 72 ? 1.499 0.315 16.495 1.00 88.62 72 ILE A C 1
ATOM 574 O O . ILE A 1 72 ? 2.478 0.671 15.839 1.00 88.62 72 ILE A O 1
ATOM 578 N N . SER A 1 73 ? 1.243 -0.974 16.733 1.00 84.19 73 SER A N 1
ATOM 579 C CA . SER A 1 73 ? 2.090 -2.050 16.210 1.00 84.19 73 SER A CA 1
ATOM 580 C C . SER A 1 73 ? 2.163 -2.044 14.682 1.00 84.19 73 SER A C 1
ATOM 582 O O . SER A 1 73 ? 3.249 -2.185 14.125 1.00 84.19 73 SER A O 1
ATOM 584 N N . ILE A 1 74 ? 1.050 -1.831 13.986 1.00 81.81 74 ILE A N 1
ATOM 585 C CA . ILE A 1 74 ? 1.040 -1.864 12.518 1.00 81.81 74 ILE A CA 1
ATOM 586 C C . ILE A 1 74 ? 1.653 -0.585 11.933 1.00 81.81 74 ILE A C 1
ATOM 588 O O . ILE A 1 74 ? 2.519 -0.663 11.066 1.00 81.81 74 ILE A O 1
ATOM 592 N N . THR A 1 75 ? 1.271 0.587 12.444 1.00 85.06 75 THR A N 1
ATOM 593 C CA . THR A 1 75 ? 1.695 1.883 11.883 1.00 85.06 75 THR A CA 1
ATOM 594 C C . THR A 1 75 ? 3.142 2.225 12.221 1.00 85.06 75 THR A C 1
ATOM 596 O O . THR A 1 75 ? 3.856 2.772 11.386 1.00 85.06 75 THR A O 1
ATOM 599 N N . PHE A 1 76 ? 3.587 1.911 13.442 1.00 83.38 76 PHE A N 1
ATOM 600 C CA . PHE A 1 76 ? 4.909 2.310 13.922 1.00 83.38 76 PHE A CA 1
ATOM 601 C C . PHE A 1 76 ? 5.881 1.139 14.004 1.00 83.38 76 PHE A C 1
ATOM 603 O O . PHE A 1 76 ? 7.025 1.307 13.619 1.00 83.38 76 PHE A O 1
ATOM 610 N N . VAL A 1 77 ? 5.482 -0.057 14.449 1.00 81.12 77 VAL A N 1
ATOM 611 C CA . VAL A 1 77 ? 6.454 -1.162 14.606 1.00 81.12 77 VAL A CA 1
ATOM 612 C C . VAL A 1 77 ? 6.777 -1.837 13.269 1.00 81.12 77 VAL A C 1
ATOM 614 O O . VAL A 1 77 ? 7.938 -2.155 13.024 1.00 81.12 77 VAL A O 1
ATOM 617 N N . SER A 1 78 ? 5.794 -2.011 12.376 1.00 76.62 78 SER A N 1
ATOM 618 C CA . SER A 1 78 ? 6.012 -2.640 11.063 1.00 76.62 78 SER A CA 1
ATOM 619 C C . SER A 1 78 ? 7.082 -1.961 10.182 1.00 76.62 78 SER A C 1
ATOM 621 O O . SER A 1 78 ? 7.884 -2.699 9.612 1.00 76.62 78 SER A O 1
ATOM 623 N N . PRO A 1 79 ? 7.143 -0.619 10.034 1.00 77.00 79 PRO A N 1
ATOM 624 C CA . PRO A 1 79 ? 8.148 0.026 9.180 1.00 77.00 79 PRO A CA 1
ATOM 625 C C . PRO A 1 79 ? 9.559 0.068 9.788 1.00 77.00 79 PRO A C 1
ATOM 627 O O . PRO A 1 79 ? 10.518 0.312 9.063 1.00 77.00 79 PRO A O 1
ATOM 630 N N . LEU A 1 80 ? 9.712 -0.170 11.097 1.00 72.94 80 LEU A N 1
ATOM 631 C CA . LEU A 1 80 ? 11.020 -0.169 11.765 1.00 72.94 80 LEU A CA 1
ATOM 632 C C . LEU A 1 80 ? 11.803 -1.478 11.594 1.00 72.94 80 LEU A C 1
ATOM 634 O O . LEU A 1 80 ? 12.954 -1.549 12.021 1.00 72.94 80 LEU A O 1
ATOM 638 N N . ILE A 1 81 ? 11.205 -2.518 11.012 1.00 70.31 81 ILE A N 1
ATOM 639 C CA . ILE A 1 81 ? 11.879 -3.797 10.784 1.00 70.31 81 ILE A CA 1
ATOM 640 C C . ILE A 1 81 ? 12.563 -3.717 9.409 1.00 70.31 81 ILE A C 1
ATOM 642 O O . ILE A 1 81 ? 11.865 -3.807 8.397 1.00 70.31 81 ILE A O 1
ATOM 646 N N . PRO A 1 82 ? 13.899 -3.536 9.341 1.00 65.69 82 PRO A N 1
ATOM 647 C CA . PRO A 1 82 ? 14.606 -3.449 8.070 1.00 65.69 82 PRO A CA 1
ATOM 648 C C . PRO A 1 82 ? 14.452 -4.761 7.303 1.00 65.69 82 PRO A C 1
ATOM 650 O O . PRO A 1 82 ? 14.596 -5.849 7.872 1.00 65.69 82 PRO A O 1
ATOM 653 N N . TRP A 1 83 ? 14.162 -4.655 6.008 1.00 58.03 83 TRP A N 1
ATOM 654 C CA . TRP A 1 83 ? 14.177 -5.787 5.091 1.00 58.03 83 TRP A CA 1
ATOM 655 C C . TRP A 1 83 ? 15.559 -6.457 5.171 1.00 58.03 83 TRP A C 1
ATOM 657 O O . TRP A 1 83 ? 16.575 -5.841 4.877 1.00 58.03 83 TRP A O 1
ATOM 667 N N . ASP A 1 84 ? 15.610 -7.714 5.604 1.00 55.69 84 ASP A N 1
ATOM 668 C CA . ASP A 1 84 ? 16.807 -8.574 5.633 1.00 55.69 84 ASP A CA 1
ATOM 669 C C . ASP A 1 84 ? 17.029 -9.243 4.275 1.00 55.69 84 ASP A C 1
ATOM 671 O O . ASP A 1 84 ? 17.519 -10.368 4.184 1.00 55.69 84 ASP A O 1
ATOM 675 N N . GLY A 1 85 ? 16.697 -8.522 3.204 1.00 57.47 85 GLY A N 1
ATOM 676 C CA . GLY A 1 85 ? 17.220 -8.844 1.895 1.00 57.47 85 GLY A CA 1
ATOM 677 C C . GLY A 1 85 ? 18.729 -8.668 1.960 1.00 57.47 85 GLY A C 1
ATOM 678 O O . GLY A 1 85 ? 19.231 -7.551 1.872 1.00 57.47 85 GLY A O 1
ATOM 679 N N . SER A 1 86 ? 19.449 -9.773 2.146 1.00 48.09 86 SER A N 1
ATOM 680 C CA . SER A 1 86 ? 20.849 -9.897 1.759 1.00 48.09 86 SER A CA 1
ATOM 681 C C . SER A 1 86 ? 20.921 -9.636 0.256 1.00 48.09 86 SER A C 1
ATOM 683 O O . SER A 1 86 ? 20.914 -10.566 -0.546 1.00 48.09 86 SER A O 1
ATOM 685 N N . LEU A 1 87 ? 20.940 -8.365 -0.132 1.00 54.50 87 LEU A N 1
ATOM 686 C CA . LEU A 1 87 ? 21.368 -7.949 -1.453 1.00 54.50 87 LEU A CA 1
ATOM 687 C C . LEU A 1 87 ? 22.857 -8.313 -1.518 1.00 54.50 87 LEU A C 1
ATOM 689 O O . LEU A 1 87 ? 23.628 -7.775 -0.717 1.00 54.50 87 LEU A O 1
ATOM 693 N N . PRO A 1 88 ? 23.289 -9.252 -2.378 1.00 48.56 88 PRO A N 1
ATOM 694 C CA . PRO A 1 88 ? 24.708 -9.434 -2.615 1.00 48.56 88 PRO A CA 1
ATOM 695 C C . PRO A 1 88 ? 25.209 -8.139 -3.251 1.00 48.56 88 PRO A C 1
ATOM 697 O O . PRO A 1 88 ? 24.947 -7.873 -4.419 1.00 48.56 88 PRO A O 1
ATOM 700 N N . THR A 1 89 ? 25.873 -7.292 -2.469 1.00 60.47 89 THR A N 1
ATOM 701 C CA . THR A 1 89 ? 26.553 -6.114 -2.999 1.00 60.47 89 THR A CA 1
ATOM 702 C C . THR A 1 89 ? 27.673 -6.624 -3.907 1.00 60.47 89 THR A C 1
ATOM 704 O O . THR A 1 89 ? 28.573 -7.302 -3.402 1.00 60.47 89 THR A O 1
ATOM 707 N N . PRO A 1 90 ? 27.647 -6.374 -5.228 1.00 59.59 90 PRO A N 1
ATOM 708 C CA . PRO A 1 90 ? 28.754 -6.760 -6.084 1.00 59.59 90 PRO A CA 1
ATOM 709 C C . PRO A 1 90 ? 29.970 -5.915 -5.696 1.00 59.59 90 PRO A C 1
ATOM 711 O O . PRO A 1 90 ? 30.032 -4.714 -5.957 1.00 59.59 90 PRO A O 1
ATOM 714 N N . THR A 1 91 ? 30.935 -6.534 -5.023 1.00 69.38 91 THR A N 1
ATOM 715 C CA . THR A 1 91 ? 32.249 -5.935 -4.788 1.00 69.38 91 THR A CA 1
ATOM 716 C C . THR A 1 91 ? 32.958 -5.863 -6.137 1.00 69.38 91 THR A C 1
ATOM 718 O O . THR A 1 91 ? 33.379 -6.888 -6.666 1.00 69.38 91 THR A O 1
ATOM 721 N N . LEU A 1 92 ? 33.050 -4.666 -6.718 1.00 55.16 92 LEU A N 1
ATOM 722 C CA . LEU A 1 92 ? 33.821 -4.421 -7.937 1.00 55.16 92 LEU A CA 1
ATOM 723 C C . LEU A 1 92 ? 35.295 -4.790 -7.696 1.00 55.16 92 LEU A C 1
ATOM 725 O O . LEU A 1 92 ? 35.980 -4.145 -6.901 1.00 55.16 92 LEU A O 1
ATOM 729 N N . ASP A 1 93 ? 35.771 -5.831 -8.380 1.00 58.69 93 ASP A N 1
ATOM 730 C CA . ASP A 1 93 ? 37.179 -6.227 -8.412 1.00 58.69 93 ASP A CA 1
ATOM 731 C C . ASP A 1 93 ? 37.935 -5.351 -9.427 1.00 58.69 93 ASP A C 1
ATOM 733 O O . ASP A 1 93 ? 37.824 -5.513 -10.642 1.00 58.69 93 ASP A O 1
ATOM 737 N N . LEU A 1 94 ? 38.677 -4.370 -8.912 1.00 56.19 94 LEU A N 1
ATOM 738 C CA . LEU A 1 94 ? 39.406 -3.349 -9.676 1.00 56.19 94 LEU A CA 1
ATOM 739 C C . LEU A 1 94 ? 40.724 -3.851 -10.306 1.00 56.19 94 LEU A C 1
ATOM 741 O O . LEU A 1 94 ? 41.478 -3.036 -10.838 1.00 56.19 94 LEU A O 1
ATOM 745 N N . LEU A 1 95 ? 41.030 -5.155 -10.250 1.00 55.62 95 LEU A N 1
ATOM 746 C CA . LEU A 1 95 ? 42.248 -5.733 -10.842 1.00 55.62 95 LEU A CA 1
ATOM 747 C C . LEU A 1 95 ? 42.013 -6.571 -12.112 1.00 55.62 95 LEU A C 1
ATOM 749 O O . LEU A 1 95 ? 42.968 -7.139 -12.649 1.00 55.62 95 LEU A O 1
ATOM 753 N N . ALA A 1 96 ? 40.791 -6.629 -12.645 1.00 54.22 96 ALA A N 1
ATOM 754 C CA . ALA A 1 96 ? 40.539 -7.306 -13.915 1.00 54.22 96 ALA A CA 1
ATOM 755 C C . ALA A 1 96 ? 41.124 -6.503 -15.099 1.00 54.22 96 ALA A C 1
ATOM 757 O O . ALA A 1 96 ? 40.561 -5.503 -15.541 1.00 54.22 96 ALA A O 1
ATOM 758 N N . VAL A 1 97 ? 42.276 -6.938 -15.622 1.00 62.75 97 VAL A N 1
ATOM 759 C CA . VAL A 1 97 ? 42.875 -6.395 -16.853 1.00 62.75 97 VAL A CA 1
ATOM 760 C C . VAL A 1 97 ? 42.207 -7.047 -18.074 1.00 62.75 97 VAL A C 1
ATOM 762 O O . VAL A 1 97 ? 42.187 -8.279 -18.155 1.00 62.75 97 VAL A O 1
ATOM 765 N N . PRO A 1 98 ? 41.696 -6.276 -19.054 1.00 54.62 98 PRO A N 1
ATOM 766 C CA . PRO A 1 98 ? 41.138 -6.839 -20.279 1.00 54.62 98 PRO A CA 1
ATOM 767 C C . PRO A 1 98 ? 42.250 -7.468 -21.130 1.00 54.62 98 PRO A C 1
ATOM 769 O O . PRO A 1 98 ? 43.157 -6.786 -21.605 1.00 54.62 98 PRO A O 1
ATOM 772 N N . THR A 1 99 ? 42.180 -8.784 -21.338 1.00 59.75 99 THR A N 1
ATOM 773 C CA . THR A 1 99 ? 43.010 -9.490 -22.325 1.00 59.75 99 THR A CA 1
ATOM 774 C C . THR A 1 99 ? 42.279 -9.466 -23.663 1.00 59.75 99 THR A C 1
ATOM 776 O O . THR A 1 99 ? 41.277 -10.157 -23.831 1.00 59.75 99 THR A O 1
ATOM 779 N N . MET A 1 100 ? 42.758 -8.668 -24.621 1.00 48.81 100 MET A N 1
ATOM 780 C CA . MET A 1 100 ? 42.245 -8.716 -25.993 1.00 48.81 100 MET A CA 1
ATOM 781 C C . MET A 1 100 ? 42.702 -10.020 -26.654 1.00 48.81 100 MET A C 1
ATOM 783 O O . MET A 1 100 ? 43.896 -10.220 -26.874 1.00 48.81 100 MET A O 1
ATOM 787 N N . THR A 1 101 ? 41.756 -10.906 -26.962 1.00 53.72 101 THR A N 1
ATOM 788 C CA . THR A 1 101 ? 41.992 -12.098 -27.786 1.00 53.72 101 THR A CA 1
ATOM 789 C C . THR A 1 101 ? 41.408 -11.839 -29.169 1.00 53.72 101 THR A C 1
ATOM 791 O O . THR A 1 101 ? 40.250 -11.456 -29.292 1.00 53.72 101 THR A O 1
ATOM 794 N N . LEU A 1 102 ? 42.255 -11.982 -30.190 1.00 41.88 102 LEU A N 1
ATOM 795 C CA . LEU A 1 102 ? 41.947 -11.749 -31.598 1.00 41.88 102 LEU A CA 1
ATOM 796 C C . LEU A 1 102 ? 40.989 -12.813 -32.150 1.00 41.88 102 LEU A C 1
ATOM 798 O O . LEU A 1 102 ? 41.156 -14.008 -31.913 1.00 41.88 102 LEU A O 1
ATOM 802 N N . GLU A 1 103 ? 40.026 -12.332 -32.921 1.00 58.44 103 GLU A N 1
ATOM 803 C CA . GLU A 1 103 ? 38.950 -13.058 -33.589 1.00 58.44 103 GLU A CA 1
ATOM 804 C C . GLU A 1 103 ? 39.423 -13.649 -34.933 1.00 58.44 103 GLU A C 1
ATOM 806 O O . GLU A 1 103 ? 40.039 -12.931 -35.728 1.00 58.44 103 GLU A O 1
ATOM 811 N N . PRO A 1 104 ? 39.155 -14.934 -35.233 1.00 47.62 104 PRO A N 1
ATOM 812 C CA . PRO A 1 104 ? 39.248 -15.465 -36.584 1.00 47.62 104 PRO A CA 1
ATOM 813 C C . PRO A 1 104 ? 37.860 -15.719 -37.195 1.00 47.62 104 PRO A C 1
ATOM 815 O O . PRO A 1 104 ? 37.115 -16.567 -36.722 1.00 47.62 104 PRO A O 1
ATOM 818 N N . THR A 1 105 ? 37.596 -14.977 -38.277 1.00 40.53 105 THR A N 1
ATOM 819 C CA . THR A 1 105 ? 36.904 -15.331 -39.538 1.00 40.53 105 THR A CA 1
ATOM 820 C C . THR A 1 105 ? 35.752 -16.346 -39.489 1.00 40.53 105 THR A C 1
ATOM 822 O O . THR A 1 105 ? 35.952 -17.532 -39.241 1.00 40.53 105 THR A O 1
ATOM 825 N N . GLU A 1 106 ? 34.571 -15.845 -39.874 1.00 49.75 106 GLU A N 1
ATOM 826 C CA . GLU A 1 106 ? 33.325 -16.557 -40.178 1.00 49.75 106 GLU A CA 1
ATOM 827 C C . GLU A 1 106 ? 33.499 -17.797 -41.071 1.00 49.75 106 GLU A C 1
ATOM 829 O O . GLU A 1 106 ? 34.096 -17.730 -42.147 1.00 49.75 106 GLU A O 1
ATOM 834 N N . GLU A 1 107 ? 32.830 -18.892 -40.697 1.00 41.59 107 GLU A N 1
ATOM 835 C CA . GLU A 1 107 ? 32.433 -19.941 -41.634 1.00 41.59 107 GLU A CA 1
ATOM 836 C C . GLU A 1 107 ? 30.993 -20.398 -41.328 1.00 41.59 107 GLU A C 1
ATOM 838 O O . GLU A 1 107 ? 30.639 -20.751 -40.203 1.00 41.59 107 GLU A O 1
ATOM 843 N N . LEU A 1 108 ? 30.147 -20.317 -42.358 1.00 47.03 108 LEU A N 1
ATOM 844 C CA . LEU A 1 108 ? 28.727 -20.668 -42.391 1.00 47.03 108 LEU A CA 1
ATOM 845 C C . LEU A 1 108 ? 28.481 -22.143 -42.042 1.00 47.03 108 LEU A C 1
ATOM 847 O O . LEU A 1 108 ? 28.915 -23.024 -42.783 1.00 47.03 108 LEU A O 1
ATOM 851 N N . VAL A 1 109 ? 27.658 -22.417 -41.022 1.00 36.97 109 VAL A N 1
ATOM 852 C CA . VAL A 1 109 ? 27.031 -23.737 -40.828 1.00 36.97 109 VAL A CA 1
ATOM 853 C C . VAL A 1 109 ? 25.564 -23.572 -40.414 1.00 36.97 109 VAL A C 1
ATOM 855 O O . VAL A 1 109 ? 25.248 -23.114 -39.319 1.00 36.97 109 VAL A O 1
ATOM 858 N N . LEU A 1 110 ? 24.663 -23.961 -41.323 1.00 43.00 110 LEU A N 1
ATOM 859 C CA . LEU A 1 110 ? 23.263 -24.290 -41.038 1.00 43.00 110 LEU A CA 1
ATOM 860 C C . LEU A 1 110 ? 23.206 -25.385 -39.960 1.00 43.00 110 LEU A C 1
ATOM 862 O O . LEU A 1 110 ? 23.821 -26.417 -40.180 1.00 43.00 110 LEU A O 1
ATOM 866 N N . PHE A 1 111 ? 22.445 -25.194 -38.876 1.00 38.50 111 PHE A N 1
ATOM 867 C CA . PHE A 1 111 ? 21.425 -26.103 -38.301 1.00 38.50 111 PHE A CA 1
ATOM 868 C C . PHE A 1 111 ? 20.891 -25.498 -36.978 1.00 38.50 111 PHE A C 1
ATOM 870 O O . PHE A 1 111 ? 21.634 -24.804 -36.287 1.00 38.50 111 PHE A O 1
ATOM 877 N N . PRO A 1 112 ? 19.606 -25.707 -36.622 1.00 51.47 112 PRO A N 1
ATOM 878 C CA . PRO A 1 112 ? 18.972 -25.044 -35.488 1.00 51.47 112 PRO A CA 1
ATOM 879 C C . PRO A 1 112 ? 19.280 -25.796 -34.191 1.00 51.47 112 PRO A C 1
ATOM 881 O O . PRO A 1 112 ? 19.103 -27.011 -34.106 1.00 51.47 112 PRO A O 1
ATOM 884 N N . SER A 1 113 ? 19.725 -25.085 -33.163 1.00 35.66 113 SER A N 1
ATOM 885 C CA . SER A 1 113 ? 19.809 -25.611 -31.801 1.00 35.66 113 SER A CA 1
ATOM 886 C C . SER A 1 113 ? 19.601 -24.463 -30.826 1.00 35.66 113 SER A C 1
ATOM 888 O O . SER A 1 113 ? 20.428 -23.568 -30.717 1.00 35.66 113 SER A O 1
ATOM 890 N N . GLU A 1 114 ? 18.417 -24.488 -30.218 1.00 44.00 114 GLU A N 1
ATOM 891 C CA . GLU A 1 114 ? 18.169 -24.188 -28.809 1.00 44.00 114 GLU A CA 1
ATOM 892 C C . GLU A 1 114 ? 19.037 -23.068 -28.214 1.00 44.00 114 GLU A C 1
ATOM 894 O O . GLU A 1 114 ? 20.136 -23.280 -27.701 1.00 44.00 114 GLU A O 1
ATOM 899 N N . VAL A 1 115 ? 18.498 -21.850 -28.297 1.00 39.81 115 VAL A N 1
ATOM 900 C CA . VAL A 1 115 ? 19.026 -20.649 -27.648 1.00 39.81 115 VAL A CA 1
ATOM 901 C C . VAL A 1 115 ? 19.112 -20.878 -26.140 1.00 39.81 115 VAL A C 1
ATOM 903 O O . VAL A 1 115 ? 18.131 -20.787 -25.408 1.00 39.81 115 VAL A O 1
ATOM 906 N N . THR A 1 116 ? 20.324 -21.169 -25.680 1.00 43.97 116 THR A N 1
ATOM 907 C CA . THR A 1 116 ? 20.737 -20.931 -24.299 1.00 43.97 116 THR A CA 1
ATOM 908 C C . THR A 1 116 ? 20.886 -19.414 -24.139 1.00 43.97 116 THR A C 1
ATOM 910 O O . THR A 1 116 ? 21.685 -18.826 -24.871 1.00 43.97 116 THR A O 1
ATOM 913 N N . PRO A 1 117 ? 20.132 -18.744 -23.248 1.00 53.38 117 PRO A N 1
ATOM 914 C CA . PRO A 1 117 ? 20.236 -17.301 -23.093 1.00 53.38 117 PRO A CA 1
ATOM 915 C C . PRO A 1 117 ? 21.565 -16.943 -22.421 1.00 53.38 117 PRO A C 1
ATOM 917 O O . PRO A 1 117 ? 21.808 -17.271 -21.258 1.00 53.38 117 PRO A O 1
ATOM 920 N N . THR A 1 118 ? 22.428 -16.255 -23.165 1.00 45.03 118 THR A N 1
ATOM 921 C CA . THR A 1 118 ? 23.569 -15.517 -22.621 1.00 45.03 118 THR A CA 1
ATOM 922 C C . THR A 1 118 ? 23.026 -14.374 -21.756 1.00 45.03 118 THR A C 1
ATOM 924 O O . THR A 1 118 ? 22.267 -13.552 -22.270 1.00 45.03 118 THR A O 1
ATOM 927 N N . PRO A 1 119 ? 23.369 -14.283 -20.459 1.00 45.81 119 PRO A N 1
ATOM 928 C CA . PRO A 1 119 ? 22.961 -13.154 -19.636 1.00 45.81 119 PRO A CA 1
ATOM 929 C C . PRO A 1 119 ? 23.675 -11.880 -20.105 1.00 45.81 119 PRO A C 1
ATOM 931 O O . PRO A 1 119 ? 24.900 -11.773 -20.024 1.00 45.81 119 PRO A O 1
ATOM 934 N N . SER A 1 120 ? 22.899 -10.907 -20.580 1.00 45.12 120 SER A N 1
ATOM 935 C CA . SER A 1 120 ? 23.348 -9.536 -20.816 1.00 45.12 120 SER A CA 1
ATOM 936 C C . SER A 1 120 ? 23.818 -8.925 -19.489 1.00 45.12 120 SER A C 1
ATOM 938 O O . SER A 1 120 ? 23.045 -8.804 -18.537 1.00 45.12 120 SER A O 1
ATOM 940 N N . MET A 1 121 ? 25.101 -8.566 -19.401 1.00 45.44 121 MET A N 1
ATOM 941 C CA . MET A 1 121 ? 25.730 -7.946 -18.227 1.00 45.44 121 MET A CA 1
ATOM 942 C C . MET A 1 121 ? 25.329 -6.466 -18.053 1.00 45.44 121 MET A C 1
ATOM 944 O O . MET A 1 121 ? 26.189 -5.599 -18.004 1.00 45.44 121 MET A O 1
ATOM 948 N N . ASP A 1 122 ? 24.031 -6.180 -17.930 1.00 47.19 122 ASP A N 1
ATOM 949 C CA . ASP A 1 122 ? 23.511 -4.857 -17.526 1.00 47.19 122 ASP A CA 1
ATOM 950 C C . ASP A 1 122 ? 22.525 -4.946 -16.345 1.00 47.19 122 ASP A C 1
ATOM 952 O O . ASP A 1 122 ? 21.807 -4.002 -16.026 1.00 47.19 122 ASP A O 1
ATOM 956 N N . GLY A 1 123 ? 22.445 -6.102 -15.673 1.00 53.88 123 GLY A N 1
ATOM 957 C CA . GLY A 1 123 ? 21.464 -6.335 -14.600 1.00 53.88 123 GLY A CA 1
ATOM 958 C C . GLY A 1 123 ? 20.006 -6.316 -15.082 1.00 53.88 123 GLY A C 1
ATOM 959 O O . GLY A 1 123 ? 19.089 -6.459 -14.274 1.00 53.88 123 GLY A O 1
ATOM 960 N N . ASN A 1 124 ? 19.807 -6.167 -16.392 1.00 66.94 124 ASN A N 1
ATOM 961 C CA . ASN A 1 124 ? 18.528 -6.130 -17.063 1.00 66.94 124 ASN A CA 1
ATOM 962 C C . ASN A 1 124 ? 18.210 -7.510 -17.647 1.00 66.94 124 ASN A C 1
ATOM 964 O O . ASN A 1 124 ? 18.938 -8.002 -18.509 1.00 66.94 124 ASN A O 1
ATOM 968 N N . TYR A 1 125 ? 17.141 -8.146 -17.173 1.00 76.88 125 TYR A N 1
ATOM 969 C CA . TYR A 1 125 ? 16.741 -9.488 -17.601 1.00 76.88 125 TYR A CA 1
ATOM 970 C C . TYR A 1 125 ? 15.513 -9.397 -18.501 1.00 76.88 125 TYR A C 1
ATOM 972 O O . TYR A 1 125 ? 14.409 -9.778 -18.126 1.00 76.88 125 TYR A O 1
ATOM 980 N N . CYS A 1 126 ? 15.716 -8.842 -19.693 1.00 84.69 126 CYS A N 1
ATOM 981 C CA . CYS A 1 126 ? 14.724 -8.891 -20.757 1.00 84.69 126 CYS A CA 1
ATOM 982 C C . CYS A 1 126 ? 15.012 -10.119 -21.621 1.00 84.69 126 CYS A C 1
ATOM 984 O O . CYS A 1 126 ? 15.980 -10.132 -22.381 1.00 84.69 126 CYS A O 1
ATOM 986 N N . VAL A 1 127 ? 14.213 -11.170 -21.447 1.00 84.50 127 VAL A N 1
ATOM 987 C CA . VAL A 1 127 ? 14.342 -12.418 -22.205 1.00 84.50 127 VAL A CA 1
ATOM 988 C C . VAL A 1 127 ? 13.126 -12.562 -23.097 1.00 84.50 127 VAL A C 1
ATOM 990 O O . VAL A 1 127 ? 11.996 -12.594 -22.598 1.00 84.50 127 VAL A O 1
ATOM 993 N N . GLU A 1 128 ? 13.378 -12.669 -24.401 1.00 80.88 128 GLU A N 1
ATOM 994 C CA . GLU A 1 128 ? 12.329 -12.762 -25.413 1.00 80.88 128 GLU A CA 1
ATOM 995 C C . GLU A 1 128 ? 11.341 -13.892 -25.100 1.00 80.88 128 GLU A C 1
ATOM 997 O O . GLU A 1 128 ? 11.727 -15.014 -24.754 1.00 80.88 128 GLU A O 1
ATOM 1002 N N . GLY A 1 129 ? 10.049 -13.579 -25.180 1.00 76.50 129 GLY A N 1
ATOM 1003 C CA . GLY A 1 129 ? 8.951 -14.513 -24.931 1.00 76.50 129 GLY A CA 1
ATOM 1004 C C . GLY A 1 129 ? 8.779 -14.998 -23.484 1.00 76.50 129 GLY A C 1
ATOM 1005 O O . GLY A 1 129 ? 7.842 -15.757 -23.229 1.00 76.50 129 GLY A O 1
ATOM 1006 N N . ILE A 1 130 ? 9.630 -14.574 -22.539 1.00 84.06 130 ILE A N 1
ATOM 1007 C CA . ILE A 1 130 ? 9.520 -14.904 -21.105 1.00 84.06 130 ILE A CA 1
ATOM 1008 C C . ILE A 1 130 ? 9.223 -13.655 -20.278 1.00 84.06 130 ILE A C 1
ATOM 1010 O O . ILE A 1 130 ? 8.253 -13.644 -19.521 1.00 84.06 130 ILE A O 1
ATOM 1014 N N . LEU A 1 131 ? 10.066 -12.629 -20.390 1.00 88.44 131 LEU A N 1
ATOM 1015 C CA . LEU A 1 131 ? 9.936 -11.364 -19.673 1.00 88.44 131 LEU A CA 1
ATOM 1016 C C . LEU A 1 131 ? 10.419 -10.246 -20.595 1.00 88.44 131 LEU A C 1
ATOM 1018 O O . LEU A 1 131 ? 11.615 -9.975 -20.665 1.00 88.44 131 LEU A O 1
ATOM 1022 N N . GLU A 1 132 ? 9.497 -9.627 -21.327 1.00 90.75 132 GLU A N 1
ATOM 1023 C CA . GLU A 1 132 ? 9.830 -8.633 -22.352 1.00 90.75 132 GLU A CA 1
ATOM 1024 C C . GLU A 1 132 ? 8.821 -7.481 -22.391 1.00 90.75 132 GLU A C 1
ATOM 1026 O O . GLU A 1 132 ? 7.645 -7.651 -22.055 1.00 90.75 132 GLU A O 1
ATOM 1031 N N . TRP A 1 133 ? 9.283 -6.319 -22.849 1.00 91.06 133 TRP A N 1
ATOM 1032 C CA . TRP A 1 133 ? 8.425 -5.202 -23.232 1.00 91.06 133 TRP A CA 1
ATOM 1033 C C . TRP A 1 133 ? 8.209 -5.218 -24.745 1.00 91.06 133 TRP A C 1
ATOM 1035 O O . TRP A 1 133 ? 9.169 -5.103 -25.501 1.00 91.06 133 TRP A O 1
ATOM 1045 N N . THR A 1 134 ? 6.953 -5.301 -25.185 1.00 91.12 134 THR A N 1
ATOM 1046 C CA . THR A 1 134 ? 6.582 -5.045 -26.589 1.00 91.12 134 THR A CA 1
ATOM 1047 C C . THR A 1 134 ? 6.288 -3.559 -26.795 1.00 91.12 134 THR A C 1
ATOM 1049 O O . THR A 1 134 ? 6.586 -2.993 -27.844 1.00 91.12 134 THR A O 1
ATOM 1052 N N . PHE A 1 135 ? 5.646 -2.924 -25.810 1.00 90.69 135 PHE A N 1
ATOM 1053 C CA . PHE A 1 135 ? 5.308 -1.506 -25.850 1.00 90.69 135 PHE A CA 1
ATOM 1054 C C . PHE A 1 135 ? 5.181 -0.925 -24.432 1.00 90.69 135 PHE A C 1
ATOM 1056 O O . PHE A 1 135 ? 4.429 -1.482 -23.623 1.00 90.69 135 PHE A O 1
ATOM 1063 N N . PRO A 1 136 ? 5.817 0.216 -24.124 1.00 90.81 136 PRO A N 1
ATOM 1064 C CA . PRO A 1 136 ? 6.739 0.980 -24.976 1.00 90.81 136 PRO A CA 1
ATOM 1065 C C . PRO A 1 136 ? 8.087 0.270 -25.190 1.00 90.81 136 PRO A C 1
ATOM 1067 O O . PRO A 1 136 ? 8.426 -0.652 -24.450 1.00 90.81 136 PRO A O 1
ATOM 1070 N N . VAL A 1 137 ? 8.835 0.691 -26.209 1.00 89.94 137 VAL A N 1
ATOM 1071 C CA . VAL A 1 137 ? 10.203 0.223 -26.495 1.00 89.94 137 VAL A CA 1
ATOM 1072 C C . VAL A 1 137 ? 11.223 1.085 -25.737 1.00 89.94 137 VAL A C 1
ATOM 1074 O O . VAL A 1 137 ? 10.946 2.229 -25.375 1.00 89.94 137 VAL A O 1
ATOM 1077 N N . ASP A 1 138 ? 12.416 0.545 -25.480 1.00 89.00 138 ASP A N 1
ATOM 1078 C CA . ASP A 1 138 ? 13.504 1.302 -24.855 1.00 89.00 138 ASP A CA 1
ATOM 1079 C C . ASP A 1 138 ? 13.867 2.560 -25.668 1.00 89.00 138 ASP A C 1
ATOM 1081 O O . ASP A 1 138 ? 14.096 2.510 -26.877 1.00 89.00 138 ASP A O 1
ATOM 1085 N N . GLY A 1 139 ? 13.892 3.703 -24.986 1.00 88.44 139 GLY A N 1
ATOM 1086 C CA . GLY A 1 139 ? 14.125 5.034 -25.542 1.00 88.44 139 GLY A CA 1
ATOM 1087 C C . GLY A 1 139 ? 12.905 5.705 -26.184 1.00 88.44 139 GLY A C 1
ATOM 1088 O O . GLY A 1 139 ? 13.051 6.802 -26.721 1.00 88.44 139 GLY A O 1
ATOM 1089 N N . GLU A 1 140 ? 11.720 5.092 -26.150 1.00 91.19 140 GLU A N 1
ATOM 1090 C CA . GLU A 1 140 ? 10.530 5.639 -26.808 1.00 91.19 140 GLU A CA 1
ATOM 1091 C C . GLU A 1 140 ? 9.974 6.884 -26.093 1.00 91.19 140 GLU A C 1
ATOM 1093 O O . GLU A 1 140 ? 9.980 6.986 -24.862 1.00 91.19 140 GLU A O 1
ATOM 1098 N N . GLU A 1 141 ? 9.477 7.844 -26.881 1.00 92.06 141 GLU A N 1
ATOM 1099 C CA . GLU A 1 141 ? 8.762 9.019 -26.381 1.00 92.06 141 GLU A CA 1
ATOM 1100 C C . GLU A 1 141 ? 7.262 8.720 -26.290 1.00 92.06 141 GLU A C 1
ATOM 1102 O O . GLU A 1 141 ? 6.623 8.371 -27.283 1.00 92.06 141 GLU A O 1
ATOM 1107 N N . ILE A 1 142 ? 6.692 8.872 -25.096 1.00 92.75 142 ILE A N 1
ATOM 1108 C CA . ILE A 1 142 ? 5.296 8.543 -24.805 1.00 92.75 142 ILE A CA 1
ATOM 1109 C C . ILE A 1 142 ? 4.555 9.715 -24.156 1.00 92.75 142 ILE A C 1
ATOM 1111 O O . ILE A 1 142 ? 5.125 10.511 -23.404 1.00 92.75 142 ILE A O 1
ATOM 1115 N N . SER A 1 143 ? 3.251 9.810 -24.425 1.00 92.50 143 SER A N 1
ATOM 1116 C CA . SER A 1 143 ? 2.375 10.827 -23.839 1.00 92.50 143 SER A CA 1
ATOM 1117 C C . SER A 1 143 ? 0.911 10.377 -23.788 1.00 92.50 143 SER A C 1
ATOM 1119 O O . SER A 1 143 ? 0.472 9.506 -24.543 1.00 92.50 143 SER A O 1
ATOM 1121 N N . GLY A 1 144 ? 0.134 10.972 -22.880 1.00 90.75 144 GLY A N 1
ATOM 1122 C CA . GLY A 1 144 ? -1.282 10.660 -22.694 1.00 90.75 144 GLY A CA 1
ATOM 1123 C C . GLY A 1 144 ? -1.543 9.376 -21.901 1.00 90.75 144 GLY A C 1
ATOM 1124 O O . GLY A 1 144 ? -0.928 9.115 -20.871 1.00 90.75 144 GLY A O 1
ATOM 1125 N N . ILE A 1 145 ? -2.533 8.599 -22.340 1.00 91.75 145 ILE A N 1
ATOM 1126 C CA . ILE A 1 145 ? -2.911 7.333 -21.704 1.00 91.75 145 ILE A CA 1
ATOM 1127 C C . ILE A 1 145 ? -2.299 6.202 -22.525 1.00 91.75 145 ILE A C 1
ATOM 1129 O O . ILE A 1 145 ? -2.716 5.979 -23.661 1.00 91.75 145 ILE A O 1
ATOM 1133 N N . ILE A 1 146 ? -1.331 5.495 -21.947 1.00 92.38 146 ILE A N 1
ATOM 1134 C CA . ILE A 1 146 ? -0.610 4.407 -22.609 1.00 92.38 146 ILE A CA 1
ATOM 1135 C C . ILE A 1 146 ? -0.958 3.068 -21.970 1.00 92.38 146 ILE A C 1
ATOM 1137 O O . ILE A 1 146 ? -1.137 2.951 -20.757 1.00 92.38 146 ILE A O 1
ATOM 1141 N N . GLU A 1 147 ? -1.036 2.032 -22.791 1.00 91.94 147 GLU A N 1
ATOM 1142 C CA . GLU A 1 147 ? -1.288 0.670 -22.337 1.00 91.94 147 GLU A CA 1
ATOM 1143 C C . GLU A 1 147 ? -0.053 -0.178 -22.587 1.00 91.94 147 GLU A C 1
ATOM 1145 O O . GLU A 1 147 ? 0.319 -0.435 -23.731 1.00 91.94 147 GLU A O 1
ATOM 1150 N N . ALA A 1 148 ? 0.575 -0.604 -21.498 1.00 92.12 148 ALA A N 1
ATOM 1151 C CA . ALA A 1 148 ? 1.759 -1.440 -21.543 1.00 92.12 148 ALA A CA 1
ATOM 1152 C C . ALA A 1 148 ? 1.443 -2.810 -22.163 1.00 92.12 148 ALA A C 1
ATOM 1154 O O . ALA A 1 148 ? 0.488 -3.480 -21.751 1.00 92.12 148 ALA A O 1
ATOM 1155 N N . ARG A 1 149 ? 2.270 -3.242 -23.117 1.00 92.81 149 ARG A N 1
ATOM 1156 C CA . ARG A 1 149 ? 2.221 -4.574 -23.730 1.00 92.81 149 ARG A CA 1
ATOM 1157 C C . ARG A 1 149 ? 3.565 -5.272 -23.600 1.00 92.81 149 ARG A C 1
ATOM 1159 O O . ARG A 1 149 ? 4.611 -4.629 -23.667 1.00 92.81 149 ARG A O 1
ATOM 1166 N N . GLY A 1 150 ? 3.526 -6.583 -23.435 1.00 92.44 150 GLY A N 1
ATOM 1167 C CA . GLY A 1 150 ? 4.719 -7.396 -23.270 1.00 92.44 150 GLY A CA 1
ATOM 1168 C C . GLY A 1 150 ? 4.385 -8.847 -22.970 1.00 92.44 150 GLY A C 1
ATOM 1169 O O . GLY A 1 150 ? 3.221 -9.253 -22.995 1.00 92.44 150 GLY A O 1
ATOM 1170 N N . SER A 1 151 ? 5.421 -9.605 -22.638 1.00 91.00 151 SER A N 1
ATOM 1171 C CA . SER A 1 151 ? 5.308 -11.017 -22.283 1.00 91.00 151 SER A CA 1
ATOM 1172 C C . SER A 1 151 ? 5.783 -11.246 -20.855 1.00 91.00 151 SER A C 1
ATOM 1174 O O . SER A 1 151 ? 6.840 -10.769 -20.450 1.00 91.00 151 SER A O 1
ATOM 1176 N N . VAL A 1 152 ? 4.985 -11.991 -20.096 1.00 91.69 152 VAL A N 1
ATOM 1177 C CA . VAL A 1 152 ? 5.278 -12.548 -18.776 1.00 91.69 152 VAL A CA 1
ATOM 1178 C C . VAL A 1 152 ? 4.824 -14.005 -18.802 1.00 91.69 152 VAL A C 1
ATOM 1180 O O . VAL A 1 152 ? 3.681 -14.330 -18.477 1.00 91.69 152 VAL A O 1
ATOM 1183 N N . ASN A 1 153 ? 5.711 -14.890 -19.234 1.00 89.31 153 ASN A N 1
ATOM 1184 C CA . ASN A 1 153 ? 5.373 -16.268 -19.555 1.00 89.31 153 ASN A CA 1
ATOM 1185 C C . ASN A 1 153 ? 6.428 -17.225 -19.005 1.00 89.31 153 ASN A C 1
ATOM 1187 O O . ASN A 1 153 ? 7.419 -17.546 -19.657 1.00 89.31 153 ASN A O 1
ATOM 1191 N N . PHE A 1 154 ? 6.208 -17.678 -17.772 1.00 85.88 154 PHE A N 1
ATOM 1192 C CA . PHE A 1 154 ? 7.020 -18.725 -17.167 1.00 85.88 154 PHE A CA 1
ATOM 1193 C C . PHE A 1 154 ? 6.170 -19.668 -16.298 1.00 85.88 154 PHE A C 1
ATOM 1195 O O . PHE A 1 154 ? 5.173 -19.237 -15.708 1.00 85.88 154 PHE A O 1
ATOM 1202 N N . PRO A 1 155 ? 6.551 -20.959 -16.183 1.00 81.25 155 PRO A N 1
ATOM 1203 C CA . PRO A 1 155 ? 5.671 -22.004 -15.647 1.00 81.25 155 PRO A CA 1
ATOM 1204 C C . PRO A 1 155 ? 5.255 -21.827 -14.183 1.00 81.25 155 PRO A C 1
ATOM 1206 O O . PRO A 1 155 ? 4.193 -22.299 -13.786 1.00 81.25 155 PRO A O 1
ATOM 1209 N N . ALA A 1 156 ? 6.090 -21.169 -13.379 1.00 85.06 156 ALA A N 1
ATOM 1210 C CA . ALA A 1 156 ? 5.887 -21.004 -11.943 1.00 85.06 156 ALA A CA 1
ATOM 1211 C C . ALA A 1 156 ? 5.412 -19.594 -11.553 1.00 85.06 156 ALA A C 1
ATOM 1213 O O . ALA A 1 156 ? 5.581 -19.222 -10.398 1.00 85.06 156 ALA A O 1
ATOM 1214 N N . LEU A 1 157 ? 4.845 -18.809 -12.480 1.00 88.44 157 LEU A N 1
ATOM 1215 C CA . LEU A 1 157 ? 4.364 -17.449 -12.200 1.00 88.44 157 LEU A CA 1
ATOM 1216 C C . LEU A 1 157 ? 3.378 -17.430 -11.026 1.00 88.44 157 LEU A C 1
ATOM 1218 O O . LEU A 1 157 ? 2.315 -18.043 -11.096 1.00 88.44 157 LEU A O 1
ATOM 1222 N N . GLY A 1 158 ? 3.731 -16.676 -9.984 1.00 88.31 158 GLY A N 1
ATOM 1223 C CA . GLY A 1 158 ? 2.826 -16.317 -8.899 1.00 88.31 158 GLY A CA 1
ATOM 1224 C C . GLY A 1 158 ? 2.117 -15.003 -9.209 1.00 88.31 158 GLY A C 1
ATOM 1225 O O . GLY A 1 158 ? 0.893 -14.948 -9.331 1.00 88.31 158 GLY A O 1
ATOM 1226 N N . PHE A 1 159 ? 2.891 -13.931 -9.374 1.00 91.94 159 PHE A N 1
ATOM 1227 C CA . PHE A 1 159 ? 2.377 -12.634 -9.804 1.00 91.94 159 PHE A CA 1
ATOM 1228 C C . PHE A 1 159 ? 3.465 -11.800 -10.471 1.00 91.94 159 PHE A C 1
ATOM 1230 O O . PHE A 1 159 ? 4.660 -12.004 -10.262 1.00 91.94 159 PHE A O 1
ATOM 1237 N N . TYR A 1 160 ? 3.043 -10.829 -11.265 1.00 92.81 160 TYR A N 1
ATOM 1238 C CA . TYR A 1 160 ? 3.907 -9.804 -11.815 1.00 92.81 160 TYR A CA 1
ATOM 1239 C C . TYR A 1 160 ? 3.311 -8.432 -11.549 1.00 92.81 160 TYR A C 1
ATOM 1241 O O . TYR A 1 160 ? 2.105 -8.251 -11.375 1.00 92.81 160 TYR A O 1
ATOM 1249 N N . LYS A 1 161 ? 4.184 -7.442 -11.518 1.00 93.56 161 LYS A N 1
ATOM 1250 C CA . LYS A 1 161 ? 3.822 -6.035 -11.470 1.00 93.56 161 LYS A CA 1
ATOM 1251 C C . LYS A 1 161 ? 4.763 -5.273 -12.370 1.00 93.56 161 LYS A C 1
ATOM 1253 O O . LYS A 1 161 ? 5.917 -5.665 -12.539 1.00 93.56 161 LYS A O 1
ATOM 1258 N N . TYR A 1 162 ? 4.283 -4.172 -12.915 1.00 92.81 162 TYR A N 1
ATOM 1259 C CA . TYR A 1 162 ? 5.154 -3.245 -13.608 1.00 92.81 162 TYR A CA 1
ATOM 1260 C C . TYR A 1 162 ? 5.064 -1.863 -12.973 1.00 92.81 162 TYR A C 1
ATOM 1262 O O . TYR A 1 162 ? 4.024 -1.421 -12.469 1.00 92.81 162 TYR A O 1
ATOM 1270 N N . GLU A 1 163 ? 6.223 -1.229 -12.908 1.00 94.19 163 GLU A N 1
ATOM 1271 C CA . GLU A 1 163 ? 6.485 -0.056 -12.090 1.00 94.19 163 GLU A CA 1
ATOM 1272 C C . GLU A 1 163 ? 7.232 0.981 -12.924 1.00 94.19 163 GLU A C 1
ATOM 1274 O O . GLU A 1 163 ? 7.960 0.620 -13.850 1.00 94.19 163 GLU A O 1
ATOM 1279 N N . TYR A 1 164 ? 7.090 2.255 -12.568 1.00 93.94 164 TYR A N 1
ATOM 1280 C CA . TYR A 1 164 ? 7.902 3.335 -13.117 1.00 93.94 164 TYR A CA 1
ATOM 1281 C C . TYR A 1 164 ? 8.691 4.035 -12.012 1.00 93.94 164 TYR A C 1
ATOM 1283 O O . TYR A 1 164 ? 8.254 4.101 -10.862 1.00 93.94 164 TYR A O 1
ATOM 1291 N N . SER A 1 165 ? 9.844 4.578 -12.376 1.00 94.56 165 SER A N 1
ATOM 1292 C CA . SER A 1 165 ? 10.659 5.456 -11.542 1.00 94.56 165 SER A CA 1
ATOM 1293 C C . SER A 1 165 ? 11.165 6.619 -12.386 1.00 94.56 165 SER A C 1
ATOM 1295 O O . SER A 1 165 ? 11.383 6.477 -13.590 1.00 94.56 165 SER A O 1
ATOM 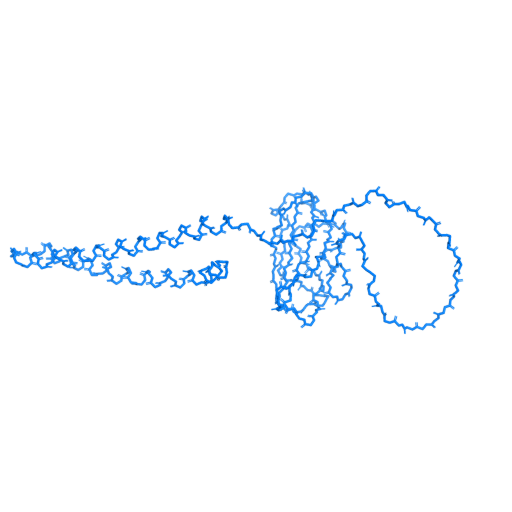1297 N N . GLN A 1 166 ? 11.350 7.783 -11.770 1.00 92.50 166 GLN A N 1
ATOM 1298 C CA . GLN A 1 166 ? 12.083 8.864 -12.420 1.00 92.50 166 GLN A CA 1
ATOM 1299 C C . GLN A 1 166 ? 13.546 8.435 -12.584 1.00 92.50 166 GLN A C 1
ATOM 1301 O O . GLN A 1 166 ? 14.127 7.870 -11.657 1.00 92.50 166 GLN A O 1
ATOM 1306 N N . GLN A 1 167 ? 14.153 8.695 -13.743 1.00 88.50 167 GLN A N 1
ATOM 1307 C CA . GLN A 1 167 ? 15.534 8.285 -14.004 1.00 88.50 167 GLN A CA 1
ATOM 1308 C C . GLN A 1 167 ? 16.483 8.821 -12.913 1.00 88.50 167 GLN A C 1
ATOM 1310 O O . GLN A 1 167 ? 16.499 10.018 -12.623 1.00 88.50 167 GLN A O 1
ATOM 1315 N N . GLY A 1 168 ? 17.255 7.923 -12.291 1.00 81.25 168 GLY A N 1
ATOM 1316 C CA . GLY A 1 168 ? 18.144 8.239 -11.164 1.00 81.25 168 GLY A CA 1
ATOM 1317 C 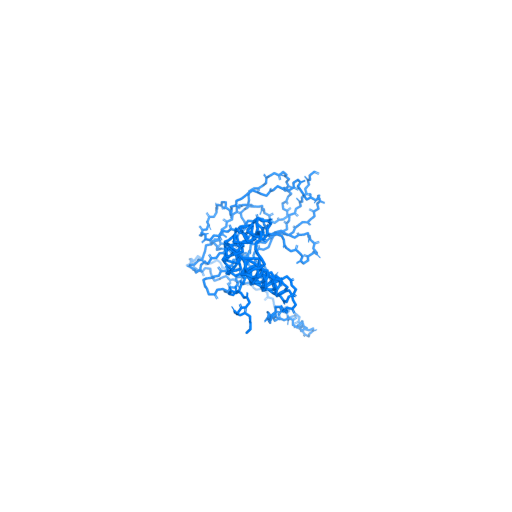C . GLY A 1 168 ? 17.484 8.229 -9.777 1.00 81.25 168 GLY A C 1
ATOM 1318 O O . GLY A 1 168 ? 18.153 8.543 -8.796 1.00 81.25 168 GLY A O 1
ATOM 1319 N N . SER A 1 169 ? 16.199 7.877 -9.675 1.00 87.50 169 SER A N 1
ATOM 1320 C CA . SER A 1 169 ? 15.501 7.658 -8.406 1.00 87.50 169 SER A CA 1
ATOM 1321 C C . SER A 1 169 ? 15.376 6.169 -8.078 1.00 87.50 169 SER A C 1
ATOM 1323 O O . SER A 1 169 ? 15.067 5.349 -8.944 1.00 87.50 169 SER A O 1
ATOM 1325 N N . ASP A 1 170 ? 15.519 5.835 -6.797 1.00 88.25 170 ASP A N 1
ATOM 1326 C CA . ASP A 1 170 ? 15.263 4.490 -6.268 1.00 88.25 170 ASP A CA 1
ATOM 1327 C C . ASP A 1 170 ? 13.784 4.268 -5.893 1.00 88.25 170 ASP A C 1
ATOM 1329 O O . ASP A 1 170 ? 13.411 3.197 -5.407 1.00 88.25 170 ASP A O 1
ATOM 1333 N N . LEU A 1 171 ? 12.925 5.275 -6.094 1.00 91.81 171 LEU A N 1
ATOM 1334 C CA . LEU A 1 171 ? 11.503 5.202 -5.771 1.00 91.81 171 LEU A CA 1
ATOM 1335 C C . LEU A 1 171 ? 10.696 4.654 -6.952 1.00 91.81 171 LEU A C 1
ATOM 1337 O O . LEU A 1 171 ? 10.389 5.371 -7.901 1.00 91.81 171 LEU A O 1
ATOM 1341 N N . TRP A 1 172 ? 10.274 3.399 -6.835 1.00 93.31 172 TRP A N 1
ATOM 1342 C CA . TRP A 1 172 ? 9.438 2.732 -7.829 1.00 93.31 172 TRP A CA 1
ATOM 1343 C C . TRP A 1 172 ? 7.960 2.795 -7.453 1.00 93.31 172 TRP A C 1
ATOM 1345 O O . TRP A 1 172 ? 7.571 2.427 -6.343 1.00 93.31 172 TRP A O 1
ATOM 1355 N N . ILE A 1 173 ? 7.134 3.243 -8.394 1.00 93.75 173 ILE A N 1
ATOM 1356 C CA . ILE A 1 173 ? 5.687 3.377 -8.238 1.00 93.75 173 ILE A CA 1
ATOM 1357 C C . ILE A 1 173 ? 5.008 2.327 -9.111 1.00 93.75 173 ILE A C 1
ATOM 1359 O O . ILE A 1 173 ? 5.236 2.259 -10.318 1.00 93.75 173 ILE A O 1
ATOM 1363 N N . THR A 1 174 ? 4.158 1.501 -8.504 1.00 94.06 174 THR A N 1
ATOM 1364 C CA . THR A 1 174 ? 3.413 0.461 -9.219 1.00 94.06 174 THR A CA 1
ATOM 1365 C C . THR A 1 174 ? 2.301 1.066 -10.066 1.00 94.06 174 THR A C 1
ATOM 1367 O O . THR A 1 174 ? 1.471 1.817 -9.559 1.00 94.06 174 THR A O 1
ATOM 1370 N N . ILE A 1 175 ? 2.268 0.700 -11.348 1.00 92.12 175 ILE A N 1
ATOM 1371 C CA . ILE A 1 175 ? 1.200 1.093 -12.273 1.00 92.12 175 ILE A CA 1
ATOM 1372 C C . ILE A 1 175 ? 0.070 0.070 -12.207 1.00 92.12 175 ILE A C 1
ATOM 1374 O O . ILE A 1 175 ? -1.098 0.430 -12.082 1.00 92.12 175 ILE A O 1
ATOM 1378 N N . SER A 1 176 ? 0.423 -1.212 -12.299 1.00 93.38 176 SER A N 1
ATOM 1379 C CA . SER A 1 176 ? -0.528 -2.317 -12.318 1.00 93.38 176 SER A CA 1
ATOM 1380 C C . SER A 1 176 ? 0.167 -3.635 -11.971 1.00 93.38 176 SER A C 1
ATOM 1382 O O . SER A 1 176 ? 1.399 -3.737 -11.974 1.00 93.38 176 SER A O 1
ATOM 1384 N N . ALA A 1 177 ? -0.642 -4.631 -11.626 1.00 92.94 177 ALA A N 1
ATOM 1385 C CA . ALA A 1 177 ? -0.210 -5.968 -11.255 1.00 92.94 177 ALA A CA 1
ATOM 1386 C C . ALA A 1 177 ? -1.188 -7.014 -11.797 1.00 92.94 177 ALA A C 1
ATOM 1388 O O . ALA A 1 177 ? -2.393 -6.771 -11.880 1.00 92.94 177 ALA A O 1
ATOM 1389 N N . GLY A 1 178 ? -0.660 -8.189 -12.118 1.00 91.38 178 GLY A N 1
ATOM 1390 C CA . GLY A 1 178 ? -1.416 -9.335 -12.600 1.00 91.38 178 GLY A CA 1
ATOM 1391 C C . GLY A 1 178 ? -0.848 -10.644 -12.063 1.00 91.38 178 GLY A C 1
ATOM 1392 O O . GLY A 1 178 ? 0.243 -10.693 -11.504 1.00 91.38 178 GLY A O 1
ATOM 1393 N N . SER A 1 179 ? -1.611 -11.722 -12.209 1.00 90.75 179 SER A N 1
ATOM 1394 C CA . SER A 1 179 ? -1.216 -13.075 -11.782 1.00 90.75 179 SER A CA 1
ATOM 1395 C C . SER A 1 179 ? -1.361 -14.123 -12.882 1.00 90.75 179 SER A C 1
ATOM 1397 O O . SER A 1 179 ? -1.130 -15.306 -12.654 1.00 90.75 179 SER A O 1
ATOM 1399 N N . GLN A 1 180 ? -1.763 -13.703 -14.080 1.00 90.31 180 GLN A N 1
ATOM 1400 C CA . GLN A 1 180 ? -1.911 -14.576 -15.2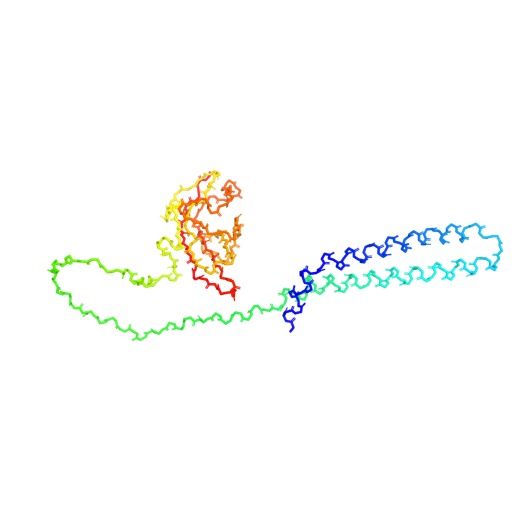37 1.00 90.31 180 GLN A CA 1
ATOM 1401 C C . GLN A 1 180 ? -0.695 -14.444 -16.146 1.00 90.31 180 GLN A C 1
ATOM 1403 O O . GLN A 1 180 ? -0.077 -13.386 -16.203 1.00 90.31 180 GLN A O 1
ATOM 1408 N N . GLN A 1 181 ? -0.355 -15.517 -16.853 1.00 90.25 181 GLN A N 1
ATOM 1409 C CA . GLN A 1 181 ? 0.678 -15.448 -17.880 1.00 90.25 181 GLN A CA 1
ATOM 1410 C C . GLN A 1 181 ? 0.156 -14.618 -19.054 1.00 90.25 181 GLN A C 1
ATOM 1412 O O . GLN A 1 181 ? -0.992 -14.779 -19.470 1.00 90.25 181 GLN A O 1
ATOM 1417 N N . VAL A 1 182 ? 1.002 -13.734 -19.566 1.00 90.75 182 VAL A N 1
ATOM 1418 C CA . VAL A 1 182 ? 0.702 -12.835 -20.684 1.00 90.75 182 VAL A CA 1
ATOM 1419 C C . VAL A 1 182 ? 1.762 -13.076 -21.752 1.00 90.75 182 VAL A C 1
ATOM 1421 O O . VAL A 1 182 ? 2.934 -13.219 -21.420 1.00 90.75 182 VAL A O 1
ATOM 1424 N N . VAL A 1 183 ? 1.379 -13.163 -23.022 1.00 91.38 183 VAL A N 1
ATOM 1425 C CA . VAL A 1 183 ? 2.320 -13.335 -24.141 1.00 91.38 183 VAL A CA 1
ATOM 1426 C C . VAL A 1 183 ? 1.933 -12.340 -25.217 1.00 91.38 183 VAL A C 1
ATOM 1428 O O . VAL A 1 183 ? 0.837 -12.450 -25.761 1.00 91.38 183 VAL A O 1
ATOM 1431 N N . ASP A 1 184 ? 2.817 -11.382 -25.485 1.00 88.38 184 ASP A N 1
ATOM 1432 C CA . ASP A 1 184 ? 2.633 -10.298 -26.456 1.00 88.38 184 ASP A CA 1
ATOM 1433 C C . ASP A 1 184 ? 1.255 -9.609 -26.374 1.00 88.38 184 ASP A C 1
ATOM 1435 O O . ASP A 1 184 ? 0.602 -9.297 -27.371 1.00 88.38 184 ASP A O 1
ATOM 1439 N N . ASP A 1 185 ? 0.777 -9.389 -25.150 1.00 91.12 185 ASP A N 1
ATOM 1440 C CA . ASP A 1 185 ? -0.537 -8.804 -24.894 1.00 91.12 185 ASP A CA 1
ATOM 1441 C C . ASP A 1 185 ? -0.432 -7.742 -23.791 1.00 91.12 185 ASP A C 1
ATOM 1443 O O . ASP A 1 185 ? 0.644 -7.422 -23.275 1.00 91.12 185 ASP A O 1
ATOM 1447 N N . ARG A 1 186 ? -1.555 -7.111 -23.462 1.00 91.56 186 ARG A N 1
ATOM 1448 C CA . ARG A 1 186 ? -1.653 -6.089 -22.428 1.00 91.56 186 ARG A CA 1
ATOM 1449 C C . ARG A 1 186 ? -1.219 -6.659 -21.081 1.00 91.56 186 ARG A C 1
ATOM 1451 O O . ARG A 1 186 ? -1.893 -7.512 -20.508 1.00 91.56 186 ARG A O 1
ATOM 1458 N N . LEU A 1 187 ? -0.170 -6.067 -20.511 1.00 88.19 187 LEU A N 1
ATOM 1459 C CA . LEU A 1 187 ? 0.285 -6.351 -19.145 1.00 88.19 187 LEU A CA 1
ATOM 1460 C C . LEU A 1 187 ? -0.746 -5.907 -18.091 1.00 88.19 187 LEU A C 1
ATOM 1462 O O . LEU A 1 187 ? -0.667 -6.316 -16.934 1.00 88.19 187 LEU A O 1
ATOM 1466 N N . GLY A 1 188 ? -1.749 -5.129 -18.511 1.00 83.94 188 GLY A N 1
ATOM 1467 C CA . GLY A 1 188 ? -2.980 -4.853 -17.779 1.00 83.94 188 GLY A CA 1
ATOM 1468 C C . GLY A 1 188 ? -3.015 -3.453 -17.184 1.00 83.94 188 GLY A C 1
ATOM 1469 O O . GLY A 1 188 ? -2.053 -3.019 -16.575 1.00 83.94 188 GLY A O 1
ATOM 1470 N N . GLY A 1 189 ? -4.155 -2.767 -17.282 1.00 82.75 189 GLY A N 1
ATOM 1471 C CA . GLY A 1 189 ? -4.295 -1.375 -16.842 1.00 82.75 189 GLY A CA 1
ATOM 1472 C C . GLY A 1 189 ? -3.762 -0.365 -17.866 1.00 82.75 189 GLY A C 1
ATOM 1473 O O . GLY A 1 189 ? -3.022 -0.707 -18.785 1.00 82.75 189 GLY A O 1
ATOM 1474 N N . ALA A 1 190 ? -4.176 0.892 -17.714 1.00 88.06 190 ALA A N 1
ATOM 1475 C CA . ALA A 1 190 ? -3.719 2.002 -18.542 1.00 88.06 190 ALA A CA 1
ATOM 1476 C C . ALA A 1 190 ? -2.973 3.005 -17.659 1.00 88.06 190 ALA A C 1
ATOM 1478 O O . ALA A 1 190 ? -3.470 3.401 -16.602 1.00 88.06 190 ALA A O 1
ATOM 1479 N N . TRP A 1 191 ? -1.779 3.406 -18.080 1.00 91.38 191 TRP A N 1
ATOM 1480 C CA . TRP A 1 191 ? -0.988 4.410 -17.388 1.00 91.38 191 TRP A CA 1
ATOM 1481 C C . TRP A 1 191 ? -1.281 5.785 -17.968 1.00 91.38 191 TRP A C 1
ATOM 1483 O O . TRP A 1 191 ? -1.098 6.017 -19.159 1.00 91.38 191 TRP A O 1
ATOM 1493 N N . ASN A 1 192 ? -1.734 6.706 -17.121 1.00 92.12 192 ASN A N 1
ATOM 1494 C CA . ASN A 1 192 ? -1.906 8.093 -17.515 1.00 92.12 192 ASN A CA 1
ATOM 1495 C C . ASN A 1 192 ? -0.613 8.878 -17.248 1.00 92.12 192 ASN A C 1
ATOM 1497 O O . ASN A 1 192 ? -0.332 9.236 -16.105 1.00 92.12 192 ASN A O 1
ATOM 1501 N N . THR A 1 193 ? 0.164 9.172 -18.291 1.00 91.75 193 THR A N 1
ATOM 1502 C CA . THR A 1 193 ? 1.405 9.942 -18.164 1.00 91.75 193 THR A CA 1
ATOM 1503 C C . THR A 1 193 ? 1.142 11.420 -17.894 1.00 91.75 193 THR A C 1
ATOM 1505 O O . THR A 1 193 ? 2.044 12.100 -17.419 1.00 91.75 193 THR A O 1
ATOM 1508 N N . THR A 1 194 ? -0.076 11.943 -18.102 1.00 91.31 194 THR A N 1
ATOM 1509 C CA . THR A 1 194 ? -0.383 13.365 -17.843 1.00 91.31 194 THR A CA 1
ATOM 1510 C C . THR A 1 194 ? -0.383 13.717 -16.355 1.00 91.31 194 THR A C 1
ATOM 1512 O O . THR A 1 194 ? -0.464 14.889 -15.996 1.00 91.31 194 THR A O 1
ATOM 1515 N N . THR A 1 195 ? -0.351 12.717 -15.468 1.00 89.69 195 THR A N 1
ATOM 1516 C CA . THR A 1 195 ? -0.271 12.924 -14.016 1.00 89.69 195 THR A CA 1
ATOM 1517 C C . THR A 1 195 ? 1.164 13.049 -13.512 1.00 89.69 195 THR A C 1
ATOM 1519 O O . THR A 1 195 ? 1.361 13.286 -12.321 1.00 89.69 195 THR A O 1
ATOM 1522 N N . VAL A 1 196 ? 2.163 12.866 -14.382 1.00 89.94 196 VAL A N 1
ATOM 1523 C CA . VAL A 1 196 ? 3.585 12.979 -14.044 1.00 89.94 196 VAL A CA 1
ATOM 1524 C C . VAL A 1 196 ? 4.261 14.075 -14.883 1.00 89.94 196 VAL A C 1
ATOM 1526 O O . VAL A 1 196 ? 3.857 14.314 -16.022 1.00 89.94 196 VAL A O 1
ATOM 1529 N N . PRO A 1 197 ? 5.272 14.783 -14.344 1.00 91.31 197 PRO A N 1
ATOM 1530 C CA . PRO A 1 197 ? 6.027 15.772 -15.110 1.00 91.31 197 PRO A CA 1
ATOM 1531 C C . PRO A 1 197 ? 6.760 15.146 -16.300 1.00 91.31 197 PRO A C 1
ATOM 1533 O O . PRO A 1 197 ? 7.257 14.024 -16.192 1.00 91.31 197 PRO A O 1
ATOM 1536 N N . SER A 1 198 ? 6.895 15.899 -17.392 1.00 92.56 198 SER A N 1
ATOM 1537 C CA . SER A 1 198 ? 7.714 15.517 -18.548 1.00 92.56 198 SER A CA 1
ATOM 1538 C C . SER A 1 198 ? 9.183 15.315 -18.138 1.00 92.56 198 SER A C 1
ATOM 1540 O O . SER A 1 198 ? 9.723 16.086 -17.339 1.00 92.56 198 SER A O 1
ATOM 1542 N N . GLY A 1 199 ? 9.830 14.269 -18.654 1.00 92.31 199 GLY A N 1
ATOM 1543 C CA . GLY A 1 199 ? 11.197 13.885 -18.288 1.00 92.31 199 GLY A CA 1
ATOM 1544 C C . GLY A 1 199 ? 11.536 12.430 -18.621 1.00 92.31 199 GLY A C 1
ATOM 1545 O O . GLY A 1 199 ? 10.720 11.715 -19.195 1.00 92.31 199 GLY A O 1
ATOM 1546 N N . ASN A 1 200 ? 12.741 11.989 -18.249 1.00 93.50 200 ASN A N 1
ATOM 1547 C CA . ASN A 1 200 ? 13.177 10.601 -18.422 1.00 93.50 200 ASN A CA 1
ATOM 1548 C C . ASN A 1 200 ? 12.680 9.724 -17.271 1.00 93.50 200 ASN A C 1
ATOM 1550 O O . ASN A 1 200 ? 12.888 10.047 -16.095 1.00 93.50 200 ASN A O 1
ATOM 1554 N N . TYR A 1 201 ? 12.096 8.584 -17.616 1.00 94.12 201 TYR A N 1
ATOM 1555 C CA . TYR A 1 201 ? 11.617 7.590 -16.666 1.00 94.12 201 TYR A CA 1
ATOM 1556 C C . TYR A 1 201 ? 12.157 6.212 -17.026 1.00 94.12 201 TYR A C 1
ATOM 1558 O O . TYR A 1 201 ? 12.396 5.910 -18.191 1.00 94.12 201 TYR A O 1
ATOM 1566 N N . SER A 1 202 ? 12.328 5.372 -16.016 1.00 94.06 202 SER A N 1
ATOM 1567 C CA . SER A 1 202 ? 12.630 3.956 -16.182 1.00 94.06 202 SER A CA 1
ATOM 1568 C C . SER A 1 202 ? 11.384 3.156 -15.827 1.00 94.06 202 SER A C 1
ATOM 1570 O O . SER A 1 202 ? 10.787 3.370 -14.771 1.00 94.06 202 SER A O 1
ATOM 1572 N N . LEU A 1 203 ? 10.973 2.249 -16.705 1.00 92.88 203 LEU A N 1
ATOM 1573 C CA . LEU A 1 203 ? 9.908 1.286 -16.459 1.00 92.88 203 LEU A CA 1
ATOM 1574 C C . LEU A 1 203 ? 10.537 -0.070 -16.230 1.00 92.88 203 LEU A C 1
ATOM 1576 O O . LEU A 1 203 ? 11.501 -0.413 -16.902 1.00 92.88 203 LEU A O 1
ATOM 1580 N N . ARG A 1 204 ? 9.977 -0.866 -15.325 1.00 92.81 204 ARG A N 1
ATOM 1581 C CA . ARG A 1 204 ? 10.412 -2.251 -15.151 1.00 92.81 204 ARG A CA 1
ATOM 1582 C C . ARG A 1 204 ? 9.255 -3.201 -14.913 1.00 92.81 204 ARG A C 1
ATOM 1584 O O . ARG A 1 204 ? 8.274 -2.825 -14.273 1.00 92.81 204 ARG A O 1
ATOM 1591 N N . ILE A 1 205 ? 9.408 -4.438 -15.368 1.00 91.94 205 ILE A 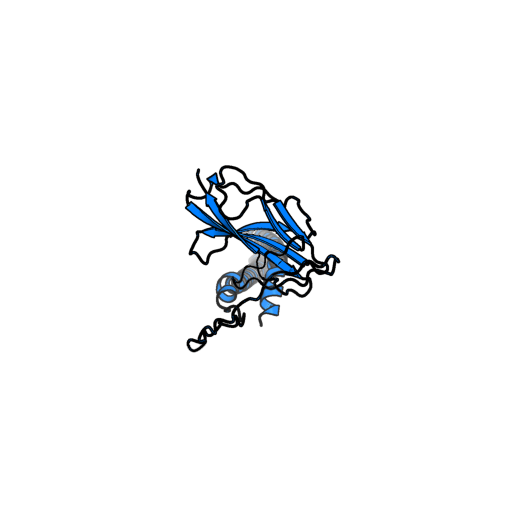N 1
ATOM 1592 C CA . ILE A 1 205 ? 8.547 -5.562 -14.994 1.00 91.94 205 ILE A CA 1
ATOM 1593 C C . ILE A 1 205 ? 9.276 -6.354 -13.916 1.00 91.94 205 ILE A C 1
ATOM 1595 O O . ILE A 1 205 ? 10.423 -6.756 -14.102 1.00 91.94 205 ILE A O 1
ATOM 1599 N N . VAL A 1 206 ? 8.606 -6.576 -12.790 1.00 92.25 206 VAL A N 1
ATOM 1600 C CA . VAL A 1 206 ? 9.070 -7.449 -11.712 1.00 92.25 206 VAL A CA 1
ATOM 1601 C C . VAL A 1 206 ? 8.089 -8.600 -11.611 1.00 92.25 206 VAL A C 1
ATOM 1603 O O . VAL A 1 206 ? 6.906 -8.387 -11.337 1.00 92.25 206 VAL A O 1
ATOM 1606 N N . ALA A 1 207 ? 8.583 -9.812 -11.820 1.00 90.88 207 ALA A N 1
ATOM 1607 C CA . ALA A 1 207 ? 7.792 -11.021 -11.692 1.00 90.88 207 ALA A CA 1
ATOM 1608 C C . ALA A 1 207 ? 8.330 -11.903 -10.563 1.00 90.88 207 ALA A C 1
ATOM 1610 O O . ALA A 1 207 ? 9.531 -11.935 -10.280 1.00 90.88 207 ALA A O 1
ATOM 1611 N N . THR A 1 208 ? 7.414 -12.600 -9.906 1.00 89.69 208 THR A N 1
ATOM 1612 C CA . THR A 1 208 ? 7.685 -13.467 -8.766 1.00 89.69 208 THR A CA 1
ATOM 1613 C C . THR A 1 208 ? 7.057 -14.828 -9.026 1.00 89.69 208 THR A C 1
ATOM 1615 O O . THR A 1 208 ? 5.959 -14.917 -9.588 1.00 89.69 208 THR A O 1
ATOM 1618 N N . ASP A 1 209 ? 7.756 -15.891 -8.645 1.00 88.81 209 ASP A N 1
ATOM 1619 C CA . ASP A 1 209 ? 7.228 -17.250 -8.728 1.00 88.81 209 ASP A CA 1
ATOM 1620 C C . ASP A 1 209 ? 6.317 -17.610 -7.530 1.00 88.81 209 ASP A C 1
ATOM 1622 O O . ASP A 1 209 ? 6.112 -16.818 -6.607 1.00 88.81 209 ASP A O 1
ATOM 1626 N N . ASN A 1 210 ? 5.743 -18.813 -7.543 1.00 87.69 210 ASN A N 1
ATOM 1627 C CA . ASN A 1 210 ? 4.911 -19.333 -6.449 1.00 87.69 210 ASN A CA 1
ATOM 1628 C C . ASN A 1 210 ? 5.680 -19.564 -5.134 1.00 87.69 210 ASN A C 1
ATOM 1630 O O . ASN A 1 210 ? 5.058 -19.645 -4.075 1.00 87.69 210 ASN A O 1
ATOM 1634 N N . ASP A 1 211 ? 7.009 -19.656 -5.197 1.00 87.19 211 ASP A N 1
ATOM 1635 C CA . ASP A 1 211 ? 7.912 -19.822 -4.054 1.00 87.19 211 ASP A CA 1
ATOM 1636 C C . ASP A 1 211 ? 8.467 -18.475 -3.554 1.00 87.19 211 ASP A C 1
ATOM 1638 O O . ASP A 1 211 ? 9.332 -18.424 -2.678 1.00 87.19 211 ASP A O 1
ATOM 1642 N N . ASN A 1 212 ? 7.919 -17.367 -4.063 1.00 83.12 212 ASN A N 1
ATOM 1643 C CA . ASN A 1 212 ? 8.267 -16.004 -3.696 1.00 83.12 212 ASN A CA 1
ATOM 1644 C C . ASN A 1 212 ? 9.688 -15.561 -4.112 1.00 83.12 212 ASN A C 1
ATOM 1646 O O . ASN A 1 212 ? 10.196 -14.559 -3.594 1.00 83.12 212 ASN A O 1
ATOM 1650 N N . ASN A 1 213 ? 10.309 -16.255 -5.071 1.00 84.50 213 ASN A N 1
ATOM 1651 C CA . ASN A 1 213 ? 11.571 -15.859 -5.688 1.00 84.50 213 ASN A CA 1
ATOM 1652 C C . ASN A 1 213 ? 11.332 -14.794 -6.758 1.00 84.50 213 ASN A C 1
ATOM 1654 O O . ASN A 1 213 ? 10.437 -14.904 -7.599 1.00 84.50 213 ASN A O 1
ATOM 1658 N N . TYR A 1 214 ? 12.167 -13.759 -6.742 1.00 82.38 214 TYR A N 1
ATOM 1659 C CA . TYR A 1 214 ? 12.118 -12.685 -7.725 1.00 82.38 214 TYR A CA 1
ATOM 1660 C C . TYR A 1 214 ? 12.935 -13.063 -8.951 1.00 82.38 214 TYR A C 1
ATOM 1662 O O . TYR A 1 214 ? 14.121 -13.381 -8.839 1.00 82.38 214 TYR A O 1
ATOM 1670 N N . LEU A 1 215 ? 12.314 -12.963 -10.122 1.00 82.56 215 LEU A N 1
ATOM 1671 C CA . LEU A 1 215 ? 13.067 -12.908 -11.363 1.00 82.56 215 LEU A CA 1
ATOM 1672 C C . LEU A 1 215 ? 13.773 -11.550 -11.446 1.00 82.56 215 LEU A C 1
ATOM 1674 O O . LEU A 1 215 ? 13.228 -10.546 -10.965 1.00 82.56 215 LEU A O 1
ATOM 1678 N N . PRO A 1 216 ? 14.979 -11.488 -12.036 1.00 85.94 216 PRO A N 1
ATOM 1679 C CA . PRO A 1 216 ? 15.596 -10.201 -12.272 1.00 85.94 216 PRO A CA 1
ATOM 1680 C C . PRO A 1 216 ? 14.683 -9.361 -13.189 1.00 85.94 216 PRO A C 1
ATOM 1682 O O . PRO A 1 216 ? 14.002 -9.914 -14.058 1.00 85.94 216 PRO A O 1
ATOM 1685 N N . PRO A 1 217 ? 14.590 -8.043 -12.962 1.00 89.38 217 PRO A N 1
ATOM 1686 C CA . PRO A 1 217 ? 13.615 -7.213 -13.651 1.00 89.38 217 PRO A CA 1
ATOM 1687 C C . PRO A 1 217 ? 14.008 -6.942 -15.106 1.00 89.38 217 PRO A C 1
ATOM 1689 O O . PRO A 1 217 ? 15.187 -6.754 -15.410 1.00 89.38 217 PRO A O 1
ATOM 1692 N N . CYS A 1 218 ? 13.004 -6.823 -15.977 1.00 90.88 218 CYS A N 1
ATOM 1693 C CA . CYS A 1 218 ? 13.168 -6.265 -17.320 1.00 90.88 218 CYS A CA 1
ATOM 1694 C C . CYS A 1 218 ? 12.830 -4.769 -17.280 1.00 90.88 218 CYS A C 1
ATOM 1696 O O . CYS A 1 218 ? 11.668 -4.388 -17.132 1.00 90.88 218 CYS A O 1
ATOM 1698 N N . THR A 1 219 ? 13.859 -3.936 -17.352 1.00 92.19 219 THR A N 1
ATOM 1699 C CA . THR A 1 219 ? 13.865 -2.479 -17.255 1.00 92.19 219 THR A CA 1
ATOM 1700 C C . THR A 1 219 ? 14.119 -1.849 -18.623 1.00 92.19 219 THR A C 1
ATOM 1702 O O . THR A 1 219 ? 15.044 -2.239 -19.328 1.00 92.19 219 THR A O 1
ATOM 1705 N N . ILE A 1 220 ? 13.326 -0.846 -18.973 1.00 91.81 220 ILE A N 1
ATOM 1706 C CA . ILE A 1 220 ? 13.483 -0.001 -20.160 1.00 91.81 220 ILE A CA 1
ATOM 1707 C C . ILE A 1 220 ? 13.420 1.465 -19.737 1.00 91.81 220 ILE A C 1
ATOM 1709 O O . ILE A 1 220 ? 12.867 1.798 -18.689 1.00 91.81 220 ILE A O 1
ATOM 1713 N N . ASN A 1 221 ? 13.970 2.357 -20.542 1.00 92.94 221 ASN A N 1
ATOM 1714 C CA . ASN A 1 221 ? 13.878 3.795 -20.354 1.00 92.94 221 ASN A CA 1
ATOM 1715 C C . ASN A 1 221 ? 12.892 4.383 -21.357 1.00 92.94 221 ASN A C 1
ATOM 1717 O O . ASN A 1 221 ? 12.815 3.936 -22.491 1.00 92.94 221 ASN A O 1
ATOM 1721 N N . VAL A 1 222 ? 12.151 5.407 -20.953 1.00 93.69 222 VAL A N 1
ATOM 1722 C CA . VAL A 1 222 ? 11.227 6.141 -21.823 1.00 93.69 222 VAL A CA 1
ATOM 1723 C C . VAL A 1 222 ? 11.325 7.632 -21.543 1.00 93.69 222 VAL A C 1
ATOM 1725 O O . VAL A 1 222 ? 11.684 8.059 -20.439 1.00 93.69 222 VAL A O 1
ATOM 1728 N N . LEU A 1 223 ? 10.963 8.431 -22.539 1.00 93.81 223 LEU A N 1
ATOM 1729 C CA . LEU A 1 223 ? 10.839 9.876 -22.420 1.00 93.81 223 LEU A CA 1
ATOM 1730 C C . LEU A 1 223 ? 9.357 10.246 -22.340 1.00 93.81 223 LEU A C 1
ATOM 1732 O O . LEU A 1 223 ? 8.582 9.921 -23.232 1.00 93.81 223 LEU A O 1
ATOM 1736 N N . ILE A 1 224 ? 8.950 10.948 -21.285 1.00 93.69 224 ILE A N 1
ATOM 1737 C CA . ILE A 1 224 ? 7.588 11.480 -21.169 1.00 93.69 224 ILE A CA 1
ATOM 1738 C C . ILE A 1 224 ? 7.576 12.932 -21.630 1.00 93.69 224 ILE A C 1
ATOM 1740 O O . ILE A 1 224 ? 8.325 13.756 -21.100 1.00 93.69 224 ILE A O 1
ATOM 1744 N N . SER A 1 225 ? 6.684 13.243 -22.568 1.00 91.69 225 SER A N 1
ATOM 1745 C CA . SER A 1 225 ? 6.541 14.562 -23.192 1.00 91.69 225 SER A CA 1
ATOM 1746 C C . SER A 1 225 ? 5.061 14.955 -23.240 1.00 91.69 225 SER A C 1
ATOM 1748 O O . SER A 1 225 ? 4.346 14.643 -24.192 1.00 91.69 225 SER A O 1
ATOM 1750 N N . ASN A 1 226 ? 4.570 15.559 -22.152 1.00 83.44 226 ASN A N 1
ATOM 1751 C CA . ASN A 1 226 ? 3.198 16.078 -22.037 1.00 83.44 226 ASN A CA 1
ATOM 1752 C C . ASN A 1 226 ? 3.105 17.572 -22.361 1.00 83.44 226 ASN A C 1
ATOM 1754 O O . ASN A 1 226 ? 4.082 18.298 -22.053 1.00 83.44 226 ASN A O 1
#